Protein AF-A0A8X6IT53-F1 (afdb_monomer_lite)

pLDDT: mean 72.41, std 16.87, range [35.28, 95.38]

Radius of gyration: 28.72 Å; chains: 1; bounding box: 43×69×65 Å

Organism: Trichonephila clavata (NCBI:txid2740835)

Sequence (193 aa):
MPILLNNDFKKVLERKFDILEAICIIQKAWSEVTQRQLISAWRKLCPSFVQGDRGDQGDTSIYEIMDEILTTARDLELEVNEDDTEDLIMGHEDELTTEELQEILNEEHQETQRNVSPSELEEDERGPMPTSVIKNLLKKWEDVRAIVLEWHPNQADVSGVGDLYNDNAINYFRKVMKRREKQSTLDMFFNAT

Secondary structure (DSSP, 8-state):
------HHHHHHHTS---HHHHHHHHHHHHHT--HHHHHHHHHHH-HHHH-SS-SS-TT--HHHHHHHHHHHHHHTT----HHHHHHHHHTT-S---HHHHHHHHHHHHHHHHHSS-GGG----SS-SPPHHHHHHHHHHHHHHHHHHHHH-S-HHHHHHHHHHHIIIIIHHHHHHHHHHHHHHHHHHHHT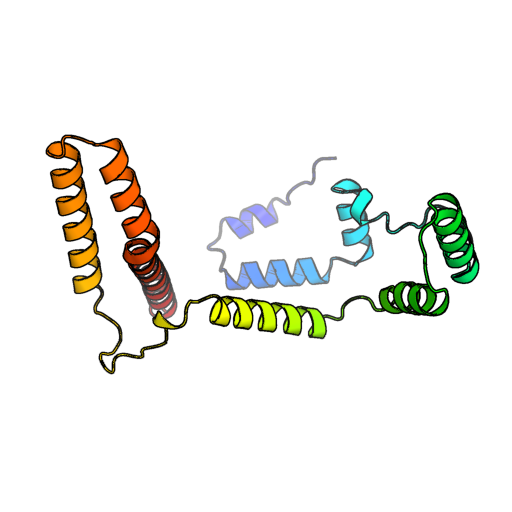T-

Foldseek 3Di:
DDDPPDVVVVVQVVPPNPVVNVVVVVVVVVVVDDPVNVLVVCCVVPVVVNPPPPPDDPCCDPVNVLVVVVVVCVVVVHDDDSVVSSCVSVVPPDDQDPVNVVVVVVVVVVVVVVVPPPVVPPPPVPPDDDPVVLVVVLVVLVVVLVVCCVPPPDNPVSVVVSVVCCVPPNVVSVVVNVVVVVVVVVVCVVVVD

Structure (mmCIF, N/CA/C/O backbone):
data_AF-A0A8X6IT53-F1
#
_entry.id   AF-A0A8X6IT53-F1
#
loop_
_atom_site.group_PDB
_atom_site.id
_atom_site.type_symbol
_atom_site.label_atom_id
_atom_site.label_alt_id
_atom_site.label_comp_id
_atom_site.label_asym_id
_atom_site.label_entity_id
_atom_site.label_seq_id
_atom_site.pdbx_PDB_ins_code
_atom_site.Cartn_x
_atom_site.Cartn_y
_atom_site.Cartn_z
_atom_site.occupancy
_atom_site.B_iso_or_equiv
_atom_site.auth_seq_id
_atom_site.auth_comp_id
_atom_site.auth_asym_id
_atom_site.auth_atom_id
_atom_site.pdbx_PDB_model_num
ATOM 1 N N . MET A 1 1 ? 7.977 26.127 29.009 1.00 35.28 1 MET A N 1
ATOM 2 C CA . MET A 1 1 ? 7.146 25.691 30.152 1.00 35.28 1 MET A CA 1
ATOM 3 C C . MET A 1 1 ? 6.832 24.216 29.971 1.00 35.28 1 MET A C 1
ATOM 5 O O . MET A 1 1 ? 6.337 23.883 28.900 1.00 35.28 1 MET A O 1
ATOM 9 N N . PRO A 1 2 ? 7.159 23.335 30.930 1.00 39.66 2 PRO A N 1
ATOM 10 C CA . PRO A 1 2 ? 6.811 21.927 30.827 1.00 39.66 2 PRO A CA 1
ATOM 11 C C . PRO A 1 2 ? 5.304 21.780 31.037 1.00 39.66 2 PRO A C 1
ATOM 13 O O . PRO A 1 2 ? 4.765 22.269 32.029 1.00 39.66 2 PRO A O 1
ATOM 16 N N . ILE A 1 3 ? 4.633 21.131 30.088 1.00 48.97 3 ILE A N 1
ATOM 17 C CA . ILE A 1 3 ? 3.251 20.685 30.247 1.00 48.97 3 ILE A CA 1
ATOM 18 C C . ILE A 1 3 ? 3.295 19.649 31.367 1.00 48.97 3 ILE A C 1
ATOM 20 O O . ILE A 1 3 ? 3.827 18.553 31.186 1.00 48.97 3 ILE A O 1
ATOM 24 N N . LEU A 1 4 ? 2.818 20.032 32.550 1.00 44.66 4 LEU A N 1
ATOM 25 C CA . LEU A 1 4 ? 2.575 19.098 33.636 1.00 44.66 4 LEU A CA 1
ATOM 26 C C . LEU A 1 4 ? 1.485 18.147 33.145 1.00 44.66 4 LEU A C 1
ATOM 28 O O . LEU A 1 4 ? 0.299 18.453 33.239 1.00 44.66 4 LEU A O 1
ATOM 32 N N . LEU A 1 5 ? 1.900 17.017 32.569 1.00 48.91 5 LEU A N 1
ATOM 33 C CA . LEU A 1 5 ? 1.045 15.853 32.403 1.00 48.91 5 LEU A CA 1
ATOM 34 C C . LEU A 1 5 ? 0.478 15.553 33.786 1.00 48.91 5 LEU A C 1
ATOM 36 O O . LEU A 1 5 ? 1.195 15.144 34.700 1.00 48.91 5 LEU A O 1
ATOM 40 N N . ASN A 1 6 ? -0.795 15.904 33.937 1.00 53.41 6 ASN A N 1
ATOM 41 C CA . ASN A 1 6 ? -1.508 15.866 35.192 1.00 53.41 6 ASN A CA 1
ATOM 42 C C . ASN A 1 6 ? -1.390 14.444 35.760 1.00 53.41 6 ASN A C 1
ATOM 44 O O . ASN A 1 6 ? -1.640 13.471 35.047 1.00 53.41 6 ASN A O 1
ATOM 48 N N . ASN A 1 7 ? -0.974 14.309 37.022 1.00 54.25 7 ASN A N 1
ATOM 49 C CA . ASN A 1 7 ? -0.788 13.003 37.670 1.00 54.25 7 ASN A CA 1
ATOM 50 C C . ASN A 1 7 ? -2.070 12.153 37.636 1.00 54.25 7 ASN A C 1
ATOM 52 O O . ASN A 1 7 ? -2.000 10.929 37.727 1.00 54.25 7 ASN A O 1
ATOM 56 N N . ASP A 1 8 ? -3.222 12.795 37.450 1.00 57.84 8 ASP A N 1
ATOM 57 C CA . ASP A 1 8 ? -4.497 12.138 37.202 1.00 57.84 8 ASP A CA 1
ATOM 58 C C . ASP A 1 8 ? -4.510 11.383 35.865 1.00 57.84 8 ASP A C 1
ATOM 60 O O . ASP A 1 8 ? -4.871 10.215 35.851 1.00 57.84 8 ASP A O 1
ATOM 64 N N . PHE A 1 9 ? -4.003 11.956 34.768 1.00 56.50 9 PHE A N 1
ATOM 65 C CA . PHE A 1 9 ? -3.940 11.278 33.462 1.00 56.50 9 PHE A CA 1
ATOM 66 C C . PHE A 1 9 ? -3.106 9.994 33.512 1.00 56.50 9 PHE A C 1
ATOM 68 O O . PHE A 1 9 ? -3.499 8.967 32.962 1.00 56.50 9 PHE A O 1
ATOM 75 N N . LYS A 1 10 ? -1.976 10.029 34.229 1.00 57.47 10 LYS A N 1
ATOM 76 C CA . LYS A 1 10 ? -1.119 8.852 34.421 1.00 57.47 10 LYS A CA 1
ATOM 77 C C . LYS A 1 10 ? -1.821 7.765 35.243 1.00 57.47 10 LYS A C 1
ATOM 79 O O . LYS A 1 10 ? -1.757 6.595 34.885 1.00 57.47 10 LYS A O 1
ATOM 84 N N . LYS A 1 11 ? -2.538 8.153 36.302 1.00 56.41 11 LYS A N 1
ATOM 85 C CA . LYS A 1 11 ? -3.321 7.226 37.136 1.00 56.41 11 LYS A CA 1
ATOM 86 C C . LYS A 1 11 ? -4.502 6.606 36.395 1.00 56.41 11 LYS A C 1
ATOM 88 O O . LYS A 1 11 ? -4.866 5.473 36.703 1.00 56.41 11 LYS A O 1
ATOM 93 N N . VAL A 1 12 ? -5.108 7.330 35.452 1.00 54.69 12 VAL A N 1
ATOM 94 C CA . VAL A 1 12 ? -6.180 6.779 34.615 1.00 54.69 12 VAL A CA 1
ATOM 95 C C . VAL A 1 12 ? -5.596 5.786 33.599 1.00 54.69 12 VAL A C 1
ATOM 97 O O . VAL A 1 12 ? -6.147 4.702 33.454 1.00 54.69 12 VAL A O 1
ATOM 100 N N . LEU A 1 13 ? -4.430 6.063 33.000 1.00 53.66 13 LEU A N 1
ATOM 101 C CA . LEU A 1 13 ? -3.753 5.125 32.088 1.00 53.66 13 LEU A CA 1
ATOM 102 C C . LEU A 1 13 ? -3.315 3.813 32.779 1.00 53.66 13 LEU A C 1
ATOM 104 O O . LEU A 1 13 ? -3.292 2.754 32.157 1.00 53.66 13 LEU A O 1
ATOM 108 N N . GLU A 1 14 ? -2.992 3.864 34.076 1.00 52.91 14 GLU A N 1
ATOM 109 C CA . GLU A 1 14 ? -2.587 2.697 34.880 1.00 52.91 14 GLU A CA 1
ATOM 110 C C . GLU A 1 14 ? -3.761 1.776 35.289 1.00 52.91 14 GLU A C 1
ATOM 112 O O . GLU A 1 14 ? -3.535 0.661 35.768 1.00 52.91 14 GLU A O 1
ATOM 117 N N . ARG A 1 15 ? -5.022 2.184 35.083 1.00 53.78 15 ARG A N 1
ATOM 118 C CA . ARG A 1 15 ? -6.211 1.350 35.331 1.00 53.78 15 ARG A CA 1
ATOM 119 C C . ARG A 1 15 ? -6.791 0.900 34.001 1.00 53.78 15 ARG A C 1
ATOM 121 O O . ARG A 1 15 ? -7.328 1.746 33.310 1.00 53.78 15 ARG A O 1
ATOM 128 N N . LYS A 1 16 ? -6.689 -0.406 33.684 1.00 60.81 16 LYS A N 1
ATOM 129 C CA . LYS A 1 16 ? -7.284 -1.115 32.520 1.00 60.81 16 LYS A CA 1
ATOM 130 C C . LYS A 1 16 ? -8.141 -0.203 31.635 1.00 60.81 16 LYS A C 1
ATOM 132 O O . LYS A 1 16 ? -9.360 -0.164 31.770 1.00 60.81 16 LYS A O 1
ATOM 137 N N . PHE A 1 17 ? -7.454 0.578 30.812 1.00 57.00 17 PHE A N 1
ATOM 138 C CA . PHE A 1 17 ? -8.059 1.658 30.060 1.00 57.00 17 PHE A CA 1
ATOM 139 C C . PHE A 1 17 ? -8.775 1.011 28.879 1.00 57.00 17 PHE A C 1
ATOM 141 O O . PHE A 1 17 ? -8.128 0.422 28.012 1.00 57.00 17 PHE A O 1
ATOM 148 N N . ASP A 1 18 ? -10.105 1.010 28.923 1.00 77.25 18 ASP A N 1
ATOM 149 C CA . ASP A 1 18 ? -10.926 0.498 27.832 1.00 77.25 18 ASP A CA 1
ATOM 150 C C . ASP A 1 18 ? -10.625 1.326 26.575 1.00 77.25 18 ASP A C 1
ATOM 152 O O . ASP A 1 18 ? -10.557 2.555 26.629 1.00 77.25 18 ASP A O 1
ATOM 156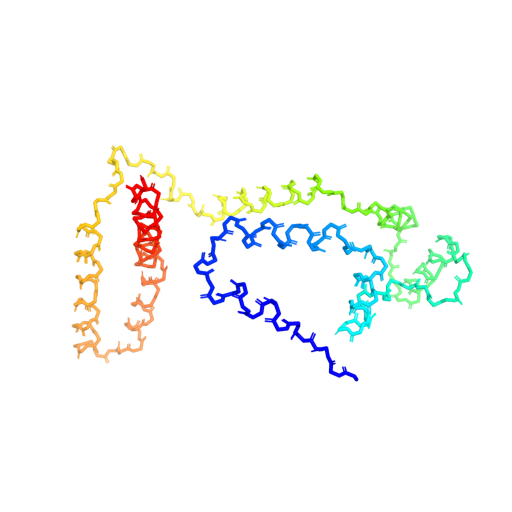 N N . ILE A 1 19 ? -10.407 0.659 25.442 1.00 78.38 19 ILE A N 1
ATOM 157 C CA . ILE A 1 19 ? -10.157 1.324 24.159 1.00 78.38 19 ILE A CA 1
ATOM 158 C C . ILE A 1 19 ? -11.349 2.224 23.804 1.00 78.38 19 ILE A C 1
ATOM 160 O O . ILE A 1 19 ? -11.148 3.296 23.235 1.00 78.38 19 ILE A O 1
ATOM 164 N N . LEU A 1 20 ? -12.571 1.853 24.202 1.00 72.56 20 LEU A N 1
ATOM 165 C CA . LEU A 1 20 ? -13.751 2.703 24.042 1.00 72.56 20 LEU A CA 1
ATOM 166 C C . LEU A 1 20 ? -13.646 3.991 24.863 1.00 72.56 20 LEU A C 1
ATOM 168 O O . LEU A 1 20 ? -13.937 5.072 24.350 1.00 72.56 20 LEU A O 1
ATOM 172 N N . GLU A 1 21 ? -13.156 3.899 26.098 1.00 76.19 21 GLU A N 1
ATOM 173 C CA . GLU A 1 21 ? -12.924 5.064 26.955 1.00 76.19 21 GLU A CA 1
ATOM 174 C C . GLU A 1 21 ? -11.815 5.952 26.370 1.00 76.19 21 GLU A C 1
ATOM 176 O O . GLU A 1 21 ? -11.939 7.176 26.333 1.00 76.19 21 GLU A O 1
ATOM 181 N N . ALA A 1 22 ? -10.764 5.341 25.814 1.00 80.94 22 ALA A N 1
ATOM 182 C CA . ALA A 1 22 ? -9.692 6.048 25.122 1.00 80.94 22 ALA A CA 1
ATOM 183 C C . ALA A 1 22 ? -10.202 6.844 23.921 1.00 80.94 22 ALA A C 1
ATOM 185 O O . ALA A 1 22 ? -9.890 8.027 23.779 1.00 80.94 22 ALA A O 1
ATOM 186 N N . ILE A 1 23 ? -11.005 6.201 23.074 1.00 80.81 23 ILE A N 1
ATOM 187 C CA . ILE A 1 23 ? -11.595 6.820 21.890 1.00 80.81 23 ILE A CA 1
ATOM 188 C C . ILE A 1 23 ? -12.533 7.952 22.310 1.00 80.81 23 ILE A C 1
ATOM 190 O O . ILE A 1 23 ? -12.442 9.045 21.755 1.00 80.81 23 ILE A O 1
ATOM 194 N N . CYS A 1 24 ? -13.364 7.745 23.333 1.00 78.81 24 CYS A N 1
ATOM 195 C CA . CYS A 1 24 ? -14.266 8.776 23.842 1.00 78.81 24 CYS A CA 1
ATOM 196 C C . CYS A 1 24 ? -13.500 9.990 24.394 1.00 78.81 24 CYS A C 1
ATOM 198 O O . CYS A 1 24 ? -13.883 11.134 24.145 1.00 78.81 24 CYS A O 1
ATOM 200 N N . ILE A 1 25 ? -12.390 9.766 25.102 1.00 83.50 25 ILE A N 1
ATOM 201 C CA . ILE A 1 25 ? -11.530 10.840 25.616 1.00 83.50 25 ILE A CA 1
ATOM 202 C C . ILE A 1 25 ? -10.854 11.596 24.471 1.00 83.50 25 ILE A C 1
ATOM 204 O O . ILE A 1 25 ? -10.819 12.824 24.506 1.00 83.50 25 ILE A O 1
ATOM 208 N N . ILE A 1 26 ? -10.359 10.897 23.446 1.00 85.50 26 ILE A N 1
ATOM 209 C CA . ILE A 1 26 ? -9.765 11.530 22.261 1.00 85.50 26 ILE A CA 1
ATOM 210 C C . ILE A 1 26 ? -10.815 12.349 21.516 1.00 85.50 26 ILE A C 1
ATOM 212 O O . ILE A 1 26 ? -10.557 13.500 21.188 1.00 85.50 26 ILE A O 1
ATOM 216 N N . GLN A 1 27 ? -12.008 11.800 21.294 1.00 79.75 27 GLN A N 1
ATOM 217 C CA . GLN A 1 27 ? -13.087 12.492 20.595 1.00 79.75 27 GLN A CA 1
ATOM 218 C C . GLN A 1 27 ? -13.547 13.734 21.362 1.00 79.75 27 GLN A C 1
ATOM 220 O O . GLN A 1 27 ? -13.738 14.795 20.768 1.00 79.75 27 GLN A O 1
ATOM 225 N N . LYS A 1 28 ? -13.652 13.638 22.690 1.00 83.06 28 LYS A N 1
ATOM 226 C CA . LYS A 1 28 ? -13.971 14.779 23.549 1.00 83.06 28 LYS A CA 1
ATOM 227 C C . LYS A 1 28 ? -12.867 15.835 23.518 1.00 83.06 28 LYS A C 1
ATOM 229 O O . LYS A 1 28 ? -13.161 17.002 23.285 1.00 83.06 28 LYS A O 1
ATOM 234 N N . ALA A 1 29 ? -11.607 15.431 23.662 1.00 82.50 29 ALA A N 1
ATOM 235 C CA . ALA A 1 29 ? -10.472 16.343 23.558 1.00 82.50 29 ALA A CA 1
ATOM 236 C C . ALA A 1 29 ? -10.405 17.013 22.177 1.00 82.50 29 ALA A C 1
ATOM 238 O O . ALA A 1 29 ? -10.132 18.204 22.093 1.00 82.50 29 ALA A O 1
ATOM 239 N N . TRP A 1 30 ? -10.711 16.280 21.104 1.00 84.06 30 TRP A N 1
ATOM 240 C CA . TRP A 1 30 ? -10.748 16.806 19.741 1.00 84.06 30 TRP A CA 1
ATOM 241 C C . TRP A 1 30 ? -11.886 17.806 19.535 1.00 84.06 30 TRP A C 1
ATOM 243 O O . TRP A 1 30 ? -11.683 18.832 18.897 1.00 84.06 30 TRP A O 1
ATOM 253 N N . SER A 1 31 ? -13.054 17.569 20.141 1.00 80.12 31 SER A N 1
ATOM 254 C CA . SER A 1 31 ? -14.178 18.518 20.103 1.00 80.12 31 SER A CA 1
ATOM 255 C C . SER A 1 31 ? -13.878 19.851 20.801 1.00 80.12 31 SER A C 1
ATOM 257 O O . SER A 1 31 ? -14.485 20.870 20.483 1.00 80.12 31 SER A O 1
ATOM 259 N N . GLU A 1 32 ? -12.917 19.858 21.730 1.00 81.31 32 GLU A N 1
ATOM 260 C CA . GLU A 1 32 ? -12.444 21.058 22.428 1.00 81.31 32 GLU A CA 1
ATOM 261 C C . GLU A 1 32 ? -11.337 21.800 21.650 1.00 81.31 32 GLU A C 1
ATOM 263 O O . GLU A 1 32 ? -10.992 22.935 21.994 1.00 81.31 32 GLU A O 1
ATOM 268 N N . VAL A 1 33 ? -10.788 21.197 20.585 1.00 85.38 33 VAL A N 1
ATOM 269 C CA . VAL A 1 33 ? -9.808 21.840 19.701 1.00 85.38 33 VAL A CA 1
ATOM 270 C C . VAL A 1 33 ? -10.535 22.690 18.665 1.00 85.38 33 VAL A C 1
ATOM 272 O O . VAL A 1 33 ? -11.190 22.210 17.748 1.00 85.38 33 VAL A O 1
ATOM 275 N N . THR A 1 34 ? -10.355 23.997 18.776 1.00 79.75 34 THR A N 1
ATOM 276 C CA . THR A 1 34 ? -10.818 24.963 17.782 1.00 79.75 34 THR A CA 1
ATOM 277 C C . THR A 1 34 ? -9.905 24.981 16.558 1.00 79.75 34 THR A C 1
ATOM 279 O O . THR A 1 34 ? -8.687 24.800 16.653 1.00 79.75 34 THR A O 1
ATOM 282 N N . GLN A 1 35 ? -10.471 25.336 15.404 1.00 72.31 35 GLN A N 1
ATOM 283 C CA . GLN A 1 35 ? -9.723 25.543 14.159 1.00 72.31 35 GLN A CA 1
ATOM 284 C C . GLN A 1 35 ? -8.540 26.511 14.344 1.00 72.31 35 GLN A C 1
ATOM 286 O O . GLN A 1 35 ? -7.458 26.287 13.813 1.00 72.31 35 GLN A O 1
ATOM 291 N N . ARG A 1 36 ? -8.690 27.547 15.182 1.00 71.25 36 ARG A N 1
ATOM 292 C CA . ARG A 1 36 ? -7.604 28.491 15.508 1.00 71.25 36 ARG A CA 1
ATOM 293 C C . ARG A 1 36 ? -6.419 27.818 16.203 1.00 71.25 36 ARG A C 1
ATOM 295 O O . ARG A 1 36 ? -5.271 28.170 15.930 1.00 71.25 36 ARG A O 1
ATOM 302 N N . GLN A 1 37 ? -6.674 26.873 17.107 1.00 79.00 37 GLN A N 1
ATOM 303 C CA . GLN A 1 37 ? -5.618 26.110 17.779 1.00 79.00 37 GLN A CA 1
ATOM 304 C C . GLN A 1 37 ? -4.917 25.170 16.799 1.00 79.00 37 GLN A C 1
ATOM 306 O O . GLN A 1 37 ? -3.688 25.097 16.819 1.00 79.00 37 GLN A O 1
ATOM 311 N N . LEU A 1 38 ? -5.681 24.530 15.909 1.00 75.06 38 LEU A N 1
ATOM 312 C CA . LEU A 1 38 ? -5.155 23.662 14.860 1.00 75.06 38 LEU A CA 1
ATOM 313 C C . LEU A 1 38 ? -4.253 24.452 13.898 1.00 75.06 38 LEU A C 1
ATOM 315 O O . LEU A 1 38 ? -3.080 24.120 13.758 1.00 75.06 38 LEU A O 1
ATOM 319 N N . ILE A 1 39 ? -4.741 25.568 13.347 1.00 71.69 39 ILE A N 1
ATOM 320 C CA . ILE A 1 39 ? -3.972 26.477 12.477 1.00 71.69 39 ILE A CA 1
ATOM 321 C C . ILE A 1 39 ? -2.698 26.964 13.180 1.00 71.69 39 ILE A C 1
ATOM 323 O O . ILE A 1 39 ? -1.617 26.962 12.600 1.00 71.69 39 ILE A O 1
ATOM 327 N N . SER A 1 40 ? -2.781 27.349 14.454 1.00 72.88 40 SER A N 1
ATOM 328 C CA . SER A 1 40 ? -1.614 27.807 15.221 1.00 72.88 40 SER A CA 1
ATOM 329 C C . SER A 1 40 ? -0.571 26.703 15.443 1.00 72.88 40 SER A C 1
ATOM 331 O O . SER A 1 40 ? 0.632 26.977 15.423 1.00 72.88 40 SER A O 1
ATOM 333 N N . ALA A 1 41 ? -1.011 25.458 15.645 1.00 78.19 41 ALA A N 1
ATOM 334 C CA . ALA A 1 41 ? -0.130 24.301 15.775 1.00 78.19 41 ALA A CA 1
ATOM 335 C C . ALA A 1 41 ? 0.536 23.952 14.437 1.00 78.19 41 ALA A C 1
ATOM 337 O O . ALA A 1 41 ? 1.761 23.827 14.383 1.00 78.19 41 ALA A O 1
ATOM 338 N N . TRP A 1 42 ? -0.243 23.897 13.354 1.00 77.06 42 TRP A N 1
ATOM 339 C CA . TRP A 1 42 ? 0.270 23.666 12.004 1.00 77.06 42 TRP A CA 1
ATOM 340 C C . TRP A 1 42 ? 1.249 24.749 11.572 1.00 77.06 42 TRP A C 1
ATOM 342 O O . TRP A 1 42 ? 2.324 24.415 11.096 1.00 77.06 42 TRP A O 1
ATOM 352 N N . ARG A 1 43 ? 0.989 26.026 11.876 1.00 76.19 43 ARG A N 1
ATOM 353 C CA . ARG A 1 43 ? 1.908 27.134 11.560 1.00 76.19 43 ARG A CA 1
ATOM 354 C C . ARG A 1 43 ? 3.285 26.976 12.207 1.00 76.19 43 ARG A C 1
ATOM 356 O O . ARG A 1 43 ? 4.267 27.493 11.690 1.00 76.19 43 ARG A O 1
ATOM 363 N N . LYS A 1 44 ? 3.366 26.303 13.359 1.00 78.06 44 LYS A N 1
ATOM 364 C CA . LYS A 1 44 ? 4.637 26.040 14.054 1.00 78.06 44 LYS A CA 1
ATOM 365 C C . LYS A 1 44 ? 5.376 24.824 13.502 1.00 78.06 44 LYS A C 1
ATOM 367 O O . LYS A 1 44 ? 6.599 24.807 13.555 1.00 78.06 44 LYS A O 1
ATOM 372 N N . LEU A 1 45 ? 4.644 23.813 13.039 1.00 75.12 45 LEU A N 1
ATOM 373 C CA . LEU A 1 45 ? 5.207 22.562 12.520 1.00 75.12 45 LEU A CA 1
ATOM 374 C C . LEU A 1 45 ? 5.567 22.662 11.034 1.00 75.12 45 LEU A C 1
ATOM 376 O O . LEU A 1 45 ? 6.570 22.108 10.600 1.00 75.12 45 LEU A O 1
ATOM 380 N N . CYS A 1 46 ? 4.755 23.387 10.275 1.00 62.97 46 CYS A N 1
ATOM 381 C CA . CYS A 1 46 ? 4.900 23.642 8.852 1.00 62.97 46 CYS A CA 1
ATOM 382 C C . CYS A 1 46 ? 4.318 25.028 8.528 1.00 62.97 46 CYS A C 1
ATOM 384 O O . CYS A 1 46 ? 3.130 25.149 8.221 1.00 62.97 46 CYS A O 1
ATOM 386 N N . PRO A 1 47 ? 5.141 26.089 8.597 1.00 64.50 47 PRO A N 1
ATOM 387 C CA . PRO A 1 47 ? 4.708 27.452 8.295 1.00 64.50 47 PRO A CA 1
ATOM 388 C C . PRO A 1 47 ? 4.111 27.599 6.889 1.00 64.50 47 PRO A C 1
ATOM 390 O O . PRO A 1 47 ? 3.142 28.336 6.729 1.00 64.50 47 PRO A O 1
ATOM 393 N N . SER A 1 48 ? 4.626 26.841 5.914 1.00 62.97 48 SER A N 1
ATOM 394 C CA . SER A 1 48 ? 4.185 26.847 4.513 1.00 62.97 48 SER A CA 1
ATOM 395 C C . SER A 1 48 ? 2.735 26.398 4.314 1.00 62.97 48 SER A C 1
ATOM 397 O O . SER A 1 48 ? 2.064 26.909 3.433 1.00 62.97 48 SER A O 1
ATOM 399 N N . PHE A 1 49 ? 2.219 25.494 5.154 1.00 55.22 49 PHE A N 1
ATOM 400 C CA . PHE A 1 49 ? 0.835 25.002 5.060 1.00 55.22 49 PHE A CA 1
ATOM 401 C C . PHE A 1 49 ? -0.206 26.003 5.578 1.00 55.22 49 PHE A C 1
ATOM 403 O O . PHE A 1 49 ? -1.386 25.887 5.273 1.00 55.22 49 PHE A O 1
ATOM 410 N N . VAL A 1 50 ? 0.214 26.963 6.406 1.00 54.28 50 VAL A N 1
ATOM 411 C CA . VAL A 1 50 ? -0.661 28.026 6.936 1.00 54.28 50 VAL A CA 1
ATOM 412 C C . VAL A 1 50 ? -0.448 29.344 6.195 1.00 54.28 50 VAL A C 1
ATOM 414 O O . VAL A 1 50 ? -1.295 30.233 6.251 1.00 54.28 50 VAL A O 1
ATOM 417 N N . GLN A 1 51 ? 0.658 29.452 5.464 1.00 52.56 51 GLN A N 1
ATOM 418 C CA . GLN A 1 51 ? 0.870 30.446 4.425 1.00 52.56 51 GLN A CA 1
ATOM 419 C C . GLN A 1 51 ? 0.162 30.000 3.138 1.00 52.56 51 GLN A C 1
ATOM 421 O O . GLN A 1 51 ? 0.782 29.866 2.093 1.00 52.56 51 GLN A O 1
ATOM 426 N N . GLY A 1 52 ? -1.160 29.817 3.203 1.00 47.88 52 GLY A N 1
ATOM 427 C CA . GLY A 1 52 ? -1.944 30.309 2.076 1.00 47.88 52 GLY A CA 1
ATOM 428 C C . GLY A 1 52 ? -1.649 31.800 2.030 1.00 47.88 52 GLY A C 1
ATOM 429 O O . GLY A 1 52 ? -1.740 32.443 3.080 1.00 47.88 52 GLY A O 1
ATOM 430 N N . ASP A 1 53 ? -1.156 32.278 0.896 1.00 44.94 53 ASP A N 1
ATOM 431 C CA . ASP A 1 53 ? -0.655 33.627 0.672 1.00 44.94 53 ASP A CA 1
ATOM 432 C C . ASP A 1 53 ? -1.620 34.702 1.202 1.00 44.94 53 ASP A C 1
ATOM 434 O O . ASP A 1 53 ? -2.526 35.193 0.546 1.00 44.94 53 ASP A O 1
ATOM 438 N N . ARG A 1 54 ? -1.478 35.005 2.487 1.00 44.25 54 ARG A N 1
ATOM 439 C CA . ARG A 1 54 ? -2.016 36.184 3.154 1.00 44.25 54 ARG A CA 1
ATOM 440 C C . ARG A 1 54 ? -0.829 36.989 3.648 1.00 44.25 54 ARG A C 1
ATOM 442 O O . ARG A 1 54 ? -0.782 37.426 4.799 1.00 44.25 54 ARG A O 1
ATOM 449 N N . GLY A 1 55 ? 0.180 37.115 2.793 1.00 39.38 55 GLY A N 1
ATOM 450 C CA . GLY A 1 55 ? 1.121 38.207 2.879 1.00 39.38 55 GLY A CA 1
ATOM 451 C C . GLY A 1 55 ? 0.481 39.415 2.222 1.00 39.38 55 GLY A C 1
ATOM 452 O O . GLY A 1 55 ? 0.652 39.588 1.034 1.00 39.38 55 GLY A O 1
ATOM 453 N N . ASP A 1 56 ? -0.255 40.217 2.992 1.00 49.00 56 ASP A N 1
ATOM 454 C CA . ASP A 1 56 ? -0.287 41.681 2.829 1.00 49.00 56 ASP A CA 1
ATOM 455 C C . ASP A 1 56 ? -0.220 42.228 1.378 1.00 49.00 56 ASP A C 1
ATOM 457 O O . ASP A 1 56 ? 0.578 43.110 1.070 1.00 49.00 56 ASP A O 1
ATOM 461 N N . GLN A 1 57 ? -1.051 41.706 0.477 1.00 44.34 57 GLN A N 1
ATOM 462 C CA . GLN A 1 57 ? -1.381 42.321 -0.803 1.00 44.34 57 GLN A CA 1
ATOM 463 C C . GLN A 1 57 ? -2.895 42.429 -0.820 1.00 44.34 57 GLN A C 1
ATOM 465 O O . GLN A 1 57 ? -3.618 41.435 -0.809 1.00 44.34 57 GLN A O 1
ATOM 470 N N . GLY A 1 58 ? -3.371 43.661 -0.663 1.00 43.38 58 GLY A N 1
ATOM 471 C CA . GLY A 1 58 ? -4.792 43.946 -0.718 1.00 43.38 58 GLY A CA 1
ATOM 472 C C . GLY A 1 58 ? -5.330 43.531 -2.073 1.00 43.38 58 GLY A C 1
ATOM 473 O O . GLY A 1 58 ? -4.772 43.976 -3.062 1.00 43.38 58 GLY A O 1
ATOM 474 N N . ASP A 1 59 ? -6.386 42.714 -2.076 1.00 49.72 59 ASP A N 1
ATOM 475 C CA . ASP A 1 59 ? -7.300 42.521 -3.208 1.00 49.72 59 ASP A CA 1
ATOM 476 C C . ASP A 1 59 ? -6.596 42.577 -4.578 1.00 49.72 59 ASP A C 1
ATOM 478 O O . ASP A 1 59 ? -6.953 43.383 -5.437 1.00 49.72 59 ASP A O 1
ATOM 482 N N . THR A 1 60 ? -5.556 41.756 -4.776 1.00 57.12 60 THR A N 1
ATOM 483 C CA . THR A 1 60 ? -4.985 41.576 -6.113 1.00 57.12 60 THR A CA 1
ATOM 484 C C . THR A 1 60 ? -6.076 40.926 -6.949 1.00 57.12 60 THR A C 1
ATOM 486 O O . THR A 1 60 ? -6.463 39.778 -6.725 1.00 57.12 60 THR A O 1
ATOM 489 N N . SER A 1 61 ? -6.647 41.719 -7.845 1.00 68.19 61 SER A N 1
ATOM 490 C CA . SER A 1 61 ? -7.789 41.329 -8.659 1.00 68.19 61 SER A CA 1
ATOM 491 C C . SER A 1 61 ? -7.391 40.171 -9.574 1.00 68.19 61 SER A C 1
ATOM 493 O O . SER A 1 61 ? -6.278 40.160 -10.094 1.00 68.19 61 SER A O 1
ATOM 495 N N . ILE A 1 62 ? -8.300 39.226 -9.834 1.00 66.06 62 ILE A N 1
ATOM 496 C CA . ILE A 1 62 ? -8.093 38.113 -10.788 1.00 66.06 62 ILE A CA 1
ATOM 497 C C . ILE A 1 62 ? -7.539 38.630 -12.130 1.00 66.06 62 ILE A C 1
ATOM 499 O O . ILE A 1 62 ? -6.661 38.017 -12.733 1.00 66.06 62 ILE A O 1
ATOM 503 N N . TYR A 1 63 ? -7.976 39.824 -12.534 1.00 71.44 63 TYR A N 1
ATOM 504 C CA . TYR A 1 63 ? -7.519 40.511 -13.739 1.00 71.44 63 TYR A CA 1
ATOM 505 C C . TYR A 1 63 ? -6.038 40.928 -13.713 1.00 71.44 63 TYR A C 1
ATOM 507 O O . TYR A 1 63 ? -5.404 40.958 -14.762 1.00 71.44 63 TYR A O 1
ATOM 515 N N . GLU A 1 64 ? -5.466 41.236 -12.546 1.00 76.00 64 GLU A N 1
ATOM 516 C CA . GLU A 1 64 ? -4.041 41.580 -12.411 1.00 76.00 64 GLU A CA 1
ATOM 517 C C . GLU A 1 64 ? -3.157 40.331 -12.534 1.00 76.00 64 GLU A C 1
ATOM 519 O O . GLU A 1 64 ? -2.128 40.369 -13.205 1.00 76.00 64 GLU A O 1
ATOM 524 N N . ILE A 1 65 ? -3.601 39.203 -11.966 1.00 77.69 65 ILE A N 1
ATOM 525 C CA . ILE A 1 65 ? -2.926 37.902 -12.098 1.00 77.69 65 ILE A CA 1
ATOM 526 C C . ILE A 1 65 ? -2.958 37.434 -13.559 1.00 77.69 65 ILE A C 1
ATOM 528 O O . ILE A 1 65 ? -1.955 36.957 -14.090 1.00 77.69 65 ILE A O 1
ATOM 532 N N . MET A 1 66 ? -4.100 37.602 -14.229 1.00 77.44 66 MET A N 1
ATOM 533 C CA . MET A 1 66 ? -4.261 37.249 -15.637 1.00 77.44 66 MET A CA 1
ATOM 534 C C . MET A 1 66 ? -3.344 38.084 -16.542 1.00 77.44 66 MET A C 1
ATOM 536 O O . MET A 1 66 ? -2.656 37.522 -17.394 1.00 77.44 66 MET A O 1
ATOM 540 N N . ASP A 1 67 ? -3.260 39.402 -16.326 1.00 80.88 67 ASP A N 1
ATOM 541 C CA . ASP A 1 67 ? -2.374 40.278 -17.106 1.00 80.88 67 ASP A CA 1
ATOM 542 C C . ASP A 1 67 ? -0.890 39.920 -16.905 1.00 80.88 67 ASP A C 1
ATOM 544 O O . ASP A 1 67 ? -0.126 39.851 -17.870 1.00 80.88 67 ASP A O 1
ATOM 548 N N . GLU A 1 68 ? -0.471 39.588 -15.680 1.00 84.94 68 GLU A N 1
ATOM 549 C CA . GLU A 1 68 ? 0.899 39.134 -15.402 1.00 84.94 68 GLU A CA 1
ATOM 550 C C . GLU A 1 68 ? 1.229 37.800 -16.103 1.00 84.94 68 GLU A C 1
ATOM 552 O O . GLU A 1 68 ? 2.312 37.630 -16.676 1.00 84.94 68 GLU A O 1
ATOM 557 N N . ILE A 1 69 ? 0.284 36.857 -16.130 1.00 83.38 69 ILE A N 1
ATOM 558 C CA . ILE A 1 69 ? 0.451 35.570 -16.819 1.00 83.38 69 ILE A CA 1
ATOM 559 C C . ILE A 1 69 ? 0.525 35.769 -18.336 1.00 83.38 69 ILE A C 1
ATOM 561 O O . ILE A 1 69 ? 1.423 35.222 -18.979 1.00 83.38 69 ILE A O 1
ATOM 565 N N . LEU A 1 70 ? -0.370 36.573 -18.917 1.00 84.19 70 LEU A N 1
ATOM 566 C CA . LEU A 1 70 ? -0.406 36.824 -20.361 1.00 84.19 70 LEU A CA 1
ATOM 567 C C . LEU A 1 70 ? 0.819 37.607 -20.841 1.00 84.19 70 LEU A C 1
ATOM 569 O O . LEU A 1 70 ? 1.344 37.342 -21.926 1.00 84.19 70 LEU A O 1
ATOM 573 N N . THR A 1 71 ? 1.309 38.552 -20.040 1.00 85.81 71 THR A N 1
ATOM 574 C CA . THR A 1 71 ? 2.548 39.281 -20.340 1.00 85.81 71 THR A CA 1
ATOM 575 C C . THR A 1 71 ? 3.767 38.366 -20.264 1.00 85.81 71 THR A C 1
ATOM 577 O O . THR A 1 71 ? 4.561 38.343 -21.204 1.00 85.81 71 THR A O 1
ATOM 580 N N . THR A 1 72 ? 3.864 37.525 -19.234 1.00 86.94 72 THR A N 1
ATOM 581 C CA . THR A 1 72 ? 4.945 36.534 -19.106 1.00 86.94 72 THR A CA 1
ATOM 582 C C . THR A 1 72 ? 4.915 35.504 -20.238 1.00 86.94 72 THR A C 1
ATOM 584 O O . THR A 1 72 ? 5.955 35.162 -20.800 1.00 86.94 72 THR A O 1
ATOM 587 N N . ALA A 1 73 ? 3.731 35.022 -20.620 1.00 86.31 73 ALA A N 1
ATOM 588 C CA . ALA A 1 73 ? 3.562 34.098 -21.738 1.00 86.31 73 ALA A CA 1
ATOM 589 C C . ALA A 1 73 ? 4.028 34.721 -23.058 1.00 86.31 73 ALA A C 1
ATOM 591 O O . ALA A 1 73 ? 4.740 34.076 -23.828 1.00 86.31 73 ALA A O 1
ATOM 592 N N . ARG A 1 74 ? 3.700 35.998 -23.285 1.00 87.69 74 ARG A N 1
ATOM 593 C CA . ARG A 1 74 ? 4.148 36.750 -24.462 1.00 87.69 74 ARG A CA 1
ATOM 594 C C . ARG A 1 74 ? 5.666 36.913 -24.494 1.00 87.69 74 ARG A C 1
ATOM 596 O O . ARG A 1 74 ? 6.259 36.732 -25.555 1.00 87.69 74 ARG A O 1
ATOM 603 N N . ASP A 1 75 ? 6.289 37.201 -23.354 1.00 89.50 75 ASP A N 1
ATOM 604 C CA . ASP A 1 75 ? 7.749 37.315 -23.229 1.00 89.50 75 ASP A CA 1
ATOM 605 C C . ASP A 1 75 ? 8.468 35.978 -23.471 1.00 89.50 75 ASP A C 1
ATOM 607 O O . ASP A 1 75 ? 9.614 35.952 -23.924 1.00 89.50 75 ASP A O 1
ATOM 611 N N . LEU A 1 76 ? 7.786 34.861 -23.209 1.00 87.00 76 LEU A N 1
ATOM 612 C CA . LEU A 1 76 ? 8.255 33.503 -23.484 1.00 87.00 76 LEU A CA 1
ATOM 613 C C . LEU A 1 76 ? 7.842 32.979 -24.874 1.00 87.00 76 LEU A C 1
ATOM 615 O O . LEU A 1 76 ? 8.098 31.813 -25.173 1.00 87.00 76 LEU A O 1
ATOM 619 N N . GLU A 1 77 ? 7.225 33.821 -25.714 1.00 85.31 77 GLU A N 1
ATOM 620 C CA . GLU A 1 77 ? 6.672 33.475 -27.035 1.00 85.31 77 GLU A CA 1
ATOM 621 C C . GLU A 1 77 ? 5.698 32.277 -27.005 1.00 85.31 77 GLU A C 1
ATOM 623 O O . GLU A 1 77 ? 5.597 31.503 -27.959 1.00 85.31 77 GLU A O 1
ATOM 628 N N . LEU A 1 78 ? 4.965 32.116 -25.901 1.00 81.31 78 LEU A N 1
ATOM 629 C CA . LEU A 1 78 ? 3.945 31.086 -25.736 1.00 81.31 78 LEU A CA 1
ATOM 630 C C . LEU A 1 78 ? 2.593 31.593 -26.249 1.00 81.31 78 LEU A C 1
ATOM 632 O O . LEU A 1 78 ? 2.138 32.679 -25.889 1.00 81.31 78 LEU A O 1
ATOM 636 N N . GLU A 1 79 ? 1.934 30.783 -27.075 1.00 79.44 79 GLU A N 1
ATOM 637 C CA . GLU A 1 79 ? 0.560 31.033 -27.506 1.00 79.44 79 GLU A CA 1
ATOM 638 C C . GLU A 1 79 ? -0.390 30.592 -26.388 1.00 79.44 79 GLU A C 1
ATOM 640 O O . GLU A 1 79 ? -0.590 29.400 -26.158 1.00 79.44 79 GLU A O 1
ATOM 645 N N . VAL A 1 80 ? -0.917 31.569 -25.650 1.00 79.31 80 VAL A N 1
ATOM 646 C CA . VAL A 1 80 ? -1.839 31.360 -24.530 1.00 79.31 80 VAL A CA 1
ATOM 647 C C . VAL A 1 80 ? -3.125 32.125 -24.819 1.00 79.31 80 VAL A C 1
ATOM 649 O O . VAL A 1 80 ? -3.077 33.301 -25.184 1.00 79.31 80 VAL A O 1
ATOM 652 N N . ASN A 1 81 ? -4.262 31.438 -24.700 1.00 81.62 81 ASN A N 1
ATOM 653 C CA . ASN A 1 81 ? -5.585 32.022 -24.881 1.00 81.62 81 ASN A CA 1
ATOM 654 C C . ASN A 1 81 ? -6.063 32.668 -23.574 1.00 81.62 81 ASN A C 1
ATOM 656 O O . ASN A 1 81 ? -5.963 32.052 -22.516 1.00 81.62 81 ASN A O 1
ATOM 660 N N . GLU A 1 82 ? -6.589 33.888 -23.663 1.00 76.81 82 GLU A N 1
ATOM 661 C CA . GLU A 1 82 ? -7.060 34.663 -22.507 1.00 76.81 82 GLU A CA 1
ATOM 662 C C . GLU A 1 82 ? -8.252 33.977 -21.823 1.00 76.81 82 GLU A C 1
ATOM 664 O O . GLU A 1 82 ? -8.210 33.760 -20.612 1.00 76.81 82 GLU A O 1
ATOM 669 N N . ASP A 1 83 ? -9.228 33.502 -22.605 1.00 75.81 83 ASP A N 1
ATOM 6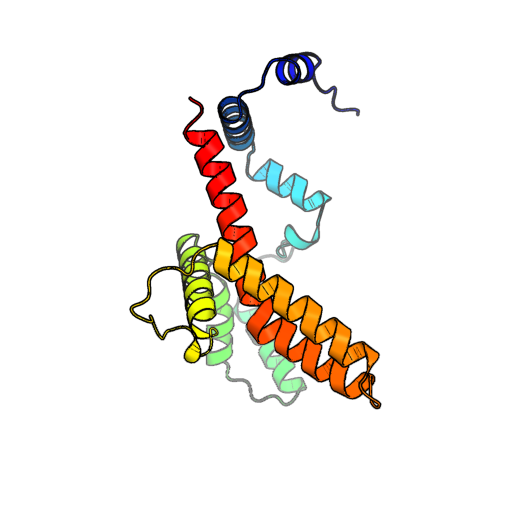70 C CA . ASP A 1 83 ? -10.403 32.791 -22.077 1.00 75.81 83 ASP A CA 1
ATOM 671 C C . ASP A 1 83 ? -10.002 31.500 -21.330 1.00 75.81 83 ASP A C 1
ATOM 673 O O . ASP A 1 83 ? -10.497 31.221 -20.241 1.00 75.81 83 ASP A O 1
ATOM 677 N N . ASP A 1 84 ? -9.037 30.738 -21.864 1.00 76.12 84 ASP A N 1
ATOM 678 C CA . ASP A 1 84 ? -8.566 29.496 -21.228 1.00 76.12 84 ASP A CA 1
ATOM 679 C C . ASP A 1 84 ? -7.841 29.784 -19.901 1.00 76.12 84 ASP A C 1
ATOM 681 O O . ASP A 1 84 ? -7.889 28.981 -18.966 1.00 76.12 84 ASP A O 1
ATOM 685 N N . THR A 1 85 ? -7.143 30.923 -19.808 1.00 75.31 85 THR A N 1
ATOM 686 C CA . THR A 1 85 ? -6.489 31.344 -18.563 1.00 75.31 85 THR A CA 1
ATOM 687 C C . THR A 1 85 ? -7.479 31.845 -17.524 1.00 75.31 85 THR A C 1
ATOM 689 O O . THR A 1 85 ? -7.287 31.564 -16.342 1.00 75.31 85 THR A O 1
ATOM 692 N N . GLU A 1 86 ? -8.543 32.531 -17.942 1.00 75.00 86 GLU A N 1
ATOM 693 C CA . GLU A 1 86 ? -9.619 32.975 -17.054 1.00 75.00 86 GLU A CA 1
ATOM 694 C C . GLU A 1 86 ? -10.326 31.765 -16.421 1.00 75.00 86 GLU A C 1
ATOM 696 O O . GLU A 1 86 ? -10.437 31.686 -15.195 1.00 75.00 86 GLU A O 1
ATOM 701 N N . ASP A 1 87 ? -10.688 30.765 -17.231 1.00 71.81 87 ASP A N 1
ATOM 702 C CA . ASP A 1 87 ? -11.308 29.518 -16.766 1.00 71.81 87 ASP A CA 1
ATOM 703 C C . ASP A 1 87 ? -10.403 28.742 -15.793 1.00 71.81 87 ASP A C 1
ATOM 705 O O . ASP A 1 87 ? -10.869 28.225 -14.773 1.00 71.81 87 ASP A O 1
ATOM 709 N N . LEU A 1 88 ? -9.095 28.680 -16.068 1.00 75.62 88 LEU A N 1
ATOM 710 C CA . LEU A 1 88 ? -8.132 27.982 -15.212 1.00 75.62 88 LEU A CA 1
ATOM 711 C C . LEU A 1 88 ? -7.976 28.653 -13.838 1.00 75.62 88 LEU A C 1
ATOM 713 O O . LEU A 1 88 ? -7.828 27.961 -12.830 1.00 75.62 88 LEU A O 1
ATOM 717 N N . ILE A 1 89 ? -7.994 29.989 -13.793 1.00 71.94 89 ILE A N 1
ATOM 718 C CA . ILE A 1 89 ? -7.859 30.753 -12.547 1.00 71.94 89 ILE A CA 1
ATOM 719 C C . ILE A 1 89 ? -9.157 30.676 -11.734 1.00 71.94 89 ILE A C 1
ATOM 721 O O . ILE A 1 89 ? -9.104 30.456 -10.524 1.00 71.94 89 ILE A O 1
ATOM 725 N N . MET A 1 90 ? -10.318 30.788 -12.387 1.00 66.38 90 MET A N 1
ATOM 726 C CA . MET A 1 90 ? -11.622 30.668 -11.723 1.00 66.38 90 MET A CA 1
ATOM 727 C C . MET A 1 90 ? -11.906 29.248 -11.214 1.00 66.38 90 MET A C 1
ATOM 729 O O . MET A 1 90 ? -12.523 29.088 -10.165 1.00 66.38 90 MET A O 1
ATOM 733 N N . GLY A 1 91 ? -11.419 28.206 -11.896 1.00 63.12 91 GLY A N 1
ATOM 734 C CA . GLY A 1 91 ? -11.599 26.808 -11.481 1.00 63.12 91 GLY A CA 1
ATOM 735 C C . GLY A 1 91 ? -10.856 26.406 -10.199 1.00 63.12 91 GLY A C 1
ATOM 736 O O . GLY A 1 91 ? -11.025 25.285 -9.728 1.00 63.12 91 GLY A O 1
ATOM 737 N N . HIS A 1 92 ? -10.029 27.291 -9.633 1.00 58.03 92 HIS A N 1
ATOM 738 C CA . HIS A 1 92 ? -9.209 27.013 -8.450 1.00 58.03 92 HIS A CA 1
ATOM 739 C C . HIS A 1 92 ? -9.787 27.603 -7.144 1.00 58.03 92 HIS A C 1
ATOM 741 O O . HIS A 1 92 ? -9.150 27.502 -6.089 1.00 58.03 92 HIS A O 1
ATOM 747 N N . GLU A 1 93 ? -10.969 28.231 -7.202 1.00 56.25 93 GLU A N 1
ATOM 748 C CA . GLU A 1 93 ? -11.616 28.867 -6.043 1.00 56.25 93 GLU A CA 1
ATOM 749 C C . GLU A 1 93 ? -12.508 27.907 -5.231 1.00 56.25 93 GLU A C 1
ATOM 751 O O . GLU A 1 93 ? -12.777 28.163 -4.054 1.00 56.25 93 GLU A O 1
ATOM 756 N N . ASP A 1 94 ? -12.893 26.763 -5.803 1.00 57.34 94 ASP A N 1
ATOM 757 C CA . ASP A 1 94 ? -13.668 25.749 -5.089 1.00 57.34 94 ASP A CA 1
ATOM 758 C C . ASP A 1 94 ? -12.742 24.864 -4.237 1.00 57.34 94 ASP A C 1
ATOM 760 O O . ASP A 1 94 ? -12.022 23.981 -4.709 1.00 57.34 94 ASP A O 1
ATOM 764 N N . GLU A 1 95 ? -12.732 25.138 -2.931 1.00 58.75 95 GLU A N 1
ATOM 765 C CA . GLU A 1 95 ? -12.085 24.294 -1.930 1.00 58.75 95 GLU A CA 1
ATOM 766 C C . GLU A 1 95 ? -12.762 22.913 -1.949 1.00 58.75 95 GLU A C 1
ATOM 768 O O . GLU A 1 95 ? -13.932 22.798 -1.582 1.00 58.75 95 GLU A O 1
ATOM 773 N N . LEU A 1 96 ? -12.016 21.886 -2.385 1.00 50.50 96 LEU A N 1
ATOM 774 C CA . LEU A 1 96 ? -12.438 20.480 -2.444 1.00 50.50 96 LEU A CA 1
ATOM 775 C C . LEU A 1 96 ? -13.322 20.114 -1.247 1.00 50.50 96 LEU A C 1
ATOM 777 O O . LEU A 1 96 ? -12.862 20.033 -0.100 1.00 50.50 96 LEU A O 1
ATOM 781 N N . THR A 1 97 ? -14.600 19.883 -1.523 1.00 60.91 97 THR A N 1
ATOM 782 C CA . THR A 1 97 ? -15.569 19.504 -0.503 1.00 60.91 97 THR A CA 1
ATOM 783 C C . THR A 1 97 ? -15.287 18.081 -0.023 1.00 60.91 97 THR A C 1
ATOM 785 O O . THR A 1 97 ? -14.657 17.262 -0.700 1.00 60.91 97 THR A O 1
ATOM 788 N N . THR A 1 98 ? -15.723 17.754 1.193 1.00 60.28 98 THR A N 1
ATOM 789 C CA . THR A 1 98 ? -15.530 16.414 1.773 1.00 60.28 98 THR A CA 1
ATOM 790 C C . THR A 1 98 ? -16.109 15.298 0.906 1.00 60.28 98 THR A C 1
ATOM 792 O O . THR A 1 98 ? -15.591 14.183 0.923 1.00 60.28 98 THR A O 1
ATOM 795 N N . GLU A 1 99 ? -17.152 15.604 0.145 1.00 67.75 99 GLU A N 1
ATOM 796 C CA . GLU A 1 99 ? -17.804 14.726 -0.813 1.00 67.75 99 GLU A CA 1
ATOM 797 C C . GLU A 1 99 ?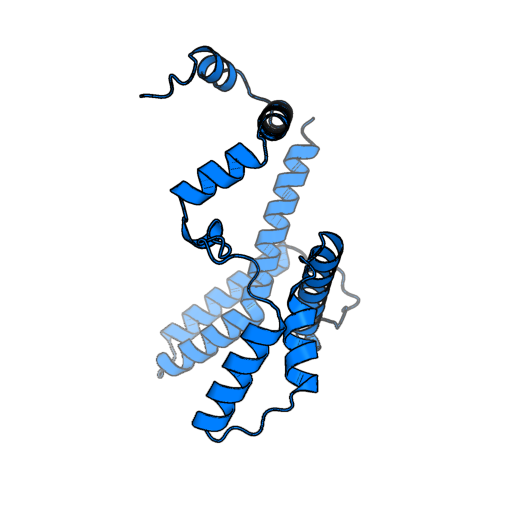 -16.923 14.456 -2.041 1.00 67.75 99 GLU A C 1
ATOM 799 O O . GLU A 1 99 ? -16.763 13.296 -2.411 1.00 67.75 99 GLU A O 1
ATOM 804 N N . GLU A 1 100 ? -16.278 15.475 -2.613 1.00 64.81 100 GLU A N 1
ATOM 805 C CA . GLU A 1 100 ? -15.370 15.317 -3.762 1.00 64.81 100 GLU A CA 1
ATOM 806 C C . GLU A 1 100 ? -14.092 14.563 -3.377 1.00 64.81 100 GLU A C 1
ATOM 808 O O . GLU A 1 100 ? -13.613 13.716 -4.124 1.00 64.81 100 GLU A O 1
ATOM 813 N N . LEU A 1 101 ? -13.572 14.766 -2.162 1.00 63.41 101 LEU A N 1
ATOM 814 C CA . LEU A 1 101 ? -12.486 13.933 -1.623 1.00 63.41 101 LEU A CA 1
ATOM 815 C C . LEU A 1 101 ? -12.907 12.470 -1.452 1.00 63.41 101 LEU A C 1
ATOM 817 O O . LEU A 1 101 ? -12.097 11.557 -1.626 1.00 63.41 101 LEU A O 1
ATOM 821 N N . GLN A 1 102 ? -14.165 12.237 -1.084 1.00 68.81 102 GLN A N 1
ATOM 822 C CA . GLN A 1 102 ? -14.716 10.897 -0.946 1.00 68.81 102 GLN A CA 1
ATOM 823 C C . GLN A 1 102 ? -14.938 10.245 -2.316 1.00 68.81 102 GLN A C 1
ATOM 825 O O . GLN A 1 102 ? -14.723 9.041 -2.445 1.00 68.81 102 GLN A O 1
ATOM 830 N N . GLU A 1 103 ? -15.292 11.032 -3.330 1.00 74.81 103 GLU A N 1
ATOM 831 C CA . GLU A 1 103 ? -15.382 10.609 -4.726 1.00 74.81 103 GLU A CA 1
ATOM 832 C C . GLU A 1 103 ? -14.002 10.281 -5.297 1.00 74.81 103 GLU A C 1
ATOM 834 O O . GLU A 1 103 ? -13.829 9.172 -5.783 1.00 74.81 103 GLU A O 1
ATOM 839 N N . ILE A 1 104 ? -12.988 11.126 -5.091 1.00 71.25 104 ILE A N 1
ATOM 840 C CA . ILE A 1 104 ? -11.594 10.855 -5.484 1.00 71.25 104 ILE A CA 1
ATOM 841 C C . ILE A 1 104 ? -11.050 9.605 -4.780 1.00 71.25 104 ILE A C 1
ATOM 843 O O . ILE A 1 104 ? -10.384 8.787 -5.403 1.00 71.25 104 ILE A O 1
ATOM 847 N N . LEU A 1 105 ? -11.350 9.395 -3.493 1.00 67.31 105 LEU A N 1
ATOM 848 C CA . LEU A 1 105 ? -10.975 8.160 -2.786 1.00 67.31 105 LEU A CA 1
ATOM 849 C C . LEU A 1 105 ? -11.683 6.927 -3.351 1.00 67.31 105 LEU A C 1
ATOM 851 O O . LEU A 1 105 ? -11.108 5.835 -3.369 1.00 67.31 105 LEU A O 1
ATOM 855 N N . ASN A 1 106 ? -12.940 7.081 -3.765 1.00 72.69 106 ASN A N 1
ATOM 856 C CA . ASN A 1 106 ? -13.727 6.011 -4.356 1.00 72.69 106 ASN A CA 1
ATOM 857 C C . ASN A 1 106 ? -13.245 5.706 -5.781 1.00 72.69 106 ASN A C 1
ATOM 859 O O . ASN A 1 106 ? -13.110 4.535 -6.123 1.00 72.69 106 ASN A O 1
ATOM 863 N N . GLU A 1 107 ? -12.899 6.730 -6.560 1.00 70.25 107 GLU A N 1
ATOM 864 C CA . GLU A 1 107 ? -12.248 6.642 -7.865 1.00 70.25 107 GLU A CA 1
ATOM 865 C C . GLU A 1 107 ? -10.857 6.031 -7.748 1.00 70.25 107 GLU A C 1
ATOM 867 O O . GLU A 1 107 ? -10.569 5.111 -8.494 1.00 70.25 107 GLU A O 1
ATOM 872 N N . GLU A 1 108 ? -10.032 6.403 -6.766 1.00 60.72 108 GLU A N 1
ATOM 873 C CA . GLU A 1 108 ? -8.728 5.770 -6.528 1.00 60.72 108 GLU A CA 1
ATOM 874 C C . GLU A 1 108 ? -8.902 4.299 -6.107 1.00 60.72 108 GLU A C 1
ATOM 876 O O . GLU A 1 108 ? -8.146 3.425 -6.535 1.00 60.72 108 GLU A O 1
ATOM 881 N N . HIS A 1 109 ? -9.941 3.971 -5.327 1.00 55.09 109 HIS A N 1
ATOM 882 C CA . HIS A 1 109 ? -10.313 2.581 -5.035 1.00 55.09 109 HIS A CA 1
ATOM 883 C C . HIS A 1 109 ? -10.786 1.828 -6.282 1.00 55.09 109 HIS A C 1
ATOM 885 O O . HIS A 1 109 ? -10.550 0.622 -6.394 1.00 55.09 109 HIS A O 1
ATOM 891 N N . GLN A 1 110 ? -11.463 2.505 -7.206 1.00 54.25 110 GLN A N 1
ATOM 892 C CA . GLN A 1 110 ? -11.972 1.936 -8.450 1.00 54.25 110 GLN A CA 1
ATOM 893 C C . GLN A 1 110 ? -10.865 1.814 -9.507 1.00 54.25 110 GLN A C 1
ATOM 895 O O . GLN A 1 110 ? -10.809 0.817 -10.220 1.00 54.25 110 GLN A O 1
ATOM 900 N N . GLU A 1 111 ? -9.915 2.744 -9.547 1.00 52.28 111 GLU A N 1
ATOM 901 C CA . GLU A 1 111 ? -8.696 2.709 -10.350 1.00 52.28 111 GLU A CA 1
ATOM 902 C C . GLU A 1 111 ? -7.701 1.694 -9.803 1.00 52.28 111 GLU A C 1
ATOM 904 O O . GLU A 1 111 ? -7.079 0.980 -10.579 1.00 52.28 111 GLU A O 1
ATOM 909 N N . THR A 1 112 ? -7.604 1.516 -8.487 1.00 49.94 112 THR A N 1
ATOM 910 C CA . THR A 1 112 ? -6.852 0.404 -7.885 1.00 49.94 112 THR A CA 1
ATOM 911 C C . THR A 1 112 ? -7.483 -0.941 -8.254 1.00 49.94 112 THR A C 1
ATOM 913 O O . THR A 1 112 ? -6.762 -1.907 -8.485 1.00 49.94 112 THR A O 1
ATOM 916 N N . GLN A 1 113 ? -8.812 -1.005 -8.395 1.00 47.00 113 GLN A N 1
ATOM 917 C CA . GLN A 1 113 ? -9.523 -2.170 -8.941 1.00 47.00 113 GLN A CA 1
ATOM 918 C C . GLN A 1 113 ? -9.403 -2.305 -10.470 1.00 47.00 113 GLN A C 1
ATOM 920 O O . GLN A 1 113 ? -9.552 -3.407 -10.987 1.00 47.00 113 GLN A O 1
ATOM 925 N N . ARG A 1 114 ? -9.110 -1.223 -11.201 1.00 44.53 114 ARG A N 1
ATOM 926 C CA . ARG A 1 114 ? -8.956 -1.202 -12.668 1.00 44.53 114 ARG A CA 1
ATOM 927 C C . ARG A 1 114 ? -7.508 -1.421 -13.131 1.00 44.53 114 ARG A C 1
ATOM 929 O O . ARG A 1 114 ? -7.293 -1.934 -14.224 1.00 44.53 114 ARG A O 1
ATOM 936 N N . ASN A 1 115 ? -6.528 -1.064 -12.299 1.00 38.69 115 ASN A N 1
ATOM 937 C CA . ASN A 1 115 ? -5.091 -1.321 -12.475 1.00 38.69 115 ASN A CA 1
ATOM 938 C C . ASN A 1 115 ? -4.681 -2.713 -11.974 1.00 38.69 115 ASN A C 1
ATOM 940 O O . ASN A 1 115 ? -3.559 -3.168 -12.206 1.00 38.69 115 ASN A O 1
ATOM 944 N N . VAL A 1 116 ? -5.607 -3.420 -11.329 1.00 40.00 116 VAL A N 1
ATOM 945 C CA . VAL A 1 116 ? -5.600 -4.874 -11.311 1.00 40.00 116 VAL A CA 1
ATOM 946 C C . VAL A 1 116 ? -5.835 -5.336 -12.749 1.00 40.00 116 VAL A C 1
ATOM 948 O O . VAL A 1 116 ? -6.921 -5.199 -13.307 1.00 40.00 116 VAL A O 1
ATOM 951 N N . SER A 1 117 ? -4.761 -5.821 -13.371 1.00 42.09 117 SER A N 1
ATOM 952 C CA . SER A 1 117 ? -4.770 -6.452 -14.691 1.00 42.09 117 SER A CA 1
ATOM 953 C C . SER A 1 117 ? -6.002 -7.366 -14.854 1.00 42.09 117 SER A C 1
ATOM 955 O O . SER A 1 117 ? -6.326 -8.085 -13.904 1.00 42.09 117 SER A O 1
ATOM 957 N N . PRO A 1 118 ? -6.652 -7.422 -16.037 1.00 37.44 118 PRO A N 1
ATOM 958 C CA . PRO A 1 118 ? -7.859 -8.224 -16.290 1.00 37.44 118 PRO A CA 1
ATOM 959 C C . PRO A 1 118 ? -7.786 -9.719 -15.924 1.00 37.44 118 PRO A C 1
ATOM 961 O O . PRO A 1 118 ? -8.790 -10.414 -16.029 1.00 37.44 118 PRO A O 1
ATOM 964 N N . SER A 1 119 ? -6.630 -10.242 -15.505 1.00 43.47 119 SER A N 1
ATOM 965 C CA . SER A 1 119 ? -6.464 -11.630 -15.076 1.00 43.47 119 SER A CA 1
ATOM 966 C C . SER A 1 119 ? -6.871 -11.924 -13.626 1.00 43.47 119 SER A C 1
ATOM 968 O O . SER A 1 119 ? -6.850 -13.090 -13.249 1.00 43.47 119 SER A O 1
ATOM 970 N N . GLU A 1 120 ? -7.189 -10.931 -12.783 1.00 44.34 120 GLU A N 1
ATOM 971 C CA . GLU A 1 120 ? -7.653 -11.196 -11.400 1.00 44.34 120 GLU A CA 1
ATOM 972 C C . GLU A 1 120 ? -9.189 -11.224 -11.251 1.00 44.34 120 GLU A C 1
ATOM 974 O O . GLU A 1 120 ? -9.685 -11.431 -10.146 1.00 44.34 120 GLU A O 1
ATOM 979 N N . LEU A 1 121 ? -9.944 -11.061 -12.345 1.00 39.66 121 LEU A N 1
ATOM 980 C CA . LEU A 1 121 ? -11.412 -11.176 -12.380 1.00 39.66 121 LEU A CA 1
ATOM 981 C C . LEU A 1 121 ? -11.903 -12.462 -13.062 1.00 39.66 121 LEU A C 1
ATOM 983 O O . LEU A 1 121 ? -13.045 -12.533 -13.508 1.00 39.66 121 LEU A O 1
ATOM 987 N N . GLU A 1 122 ? -11.076 -13.502 -13.129 1.00 38.88 122 GLU A N 1
ATOM 988 C CA . GLU A 1 122 ? -11.645 -14.845 -13.204 1.00 38.88 122 GLU A CA 1
ATOM 989 C C . GLU A 1 122 ? -12.001 -15.260 -11.774 1.00 38.88 122 GLU A C 1
ATOM 991 O O . GLU A 1 122 ? -11.179 -15.805 -11.035 1.00 38.88 122 GLU A O 1
ATOM 996 N N . GLU A 1 123 ? -13.236 -14.955 -11.362 1.00 38.59 123 GLU A N 1
ATOM 997 C CA . GLU A 1 123 ? -13.890 -15.700 -10.287 1.00 38.59 123 GLU A CA 1
ATOM 998 C C . GLU A 1 123 ? -13.985 -17.167 -10.742 1.00 38.59 123 GLU A C 1
ATOM 1000 O O . GLU A 1 123 ? -14.967 -17.601 -11.340 1.00 38.59 123 GLU A O 1
ATOM 1005 N N . ASP A 1 124 ? -12.914 -17.934 -10.508 1.00 41.22 124 ASP A N 1
ATOM 1006 C CA . ASP A 1 124 ? -12.967 -19.394 -10.504 1.00 41.22 124 ASP A CA 1
ATOM 1007 C C . ASP A 1 124 ? -14.072 -19.775 -9.506 1.00 41.22 124 ASP A C 1
ATOM 1009 O O . ASP A 1 124 ? -14.028 -19.375 -8.342 1.00 41.22 124 ASP A O 1
ATOM 1013 N N . GLU A 1 125 ? -15.067 -20.558 -9.934 1.00 46.25 125 GLU A N 1
ATOM 1014 C CA . GLU A 1 125 ? -16.161 -21.053 -9.075 1.00 46.25 125 GLU A CA 1
ATOM 1015 C C . GLU A 1 125 ? -15.653 -21.849 -7.848 1.00 46.25 125 GLU A C 1
ATOM 1017 O O . GLU A 1 125 ? -16.412 -22.212 -6.943 1.00 46.25 125 GLU A O 1
ATOM 1022 N N . ARG A 1 126 ? -14.346 -22.126 -7.776 1.00 51.12 126 ARG A N 1
ATOM 1023 C CA . ARG A 1 126 ? -13.657 -22.495 -6.540 1.00 51.12 126 ARG A CA 1
ATOM 1024 C C . ARG A 1 126 ? -13.650 -21.310 -5.576 1.00 51.12 126 ARG A C 1
ATOM 1026 O O . ARG A 1 126 ? -12.840 -20.398 -5.686 1.00 51.12 126 ARG A O 1
ATOM 1033 N N . GLY A 1 127 ? -14.488 -21.398 -4.544 1.00 59.66 127 GLY A N 1
ATOM 1034 C CA . GLY A 1 127 ? -14.447 -20.491 -3.395 1.00 59.66 127 GLY A CA 1
ATOM 1035 C C . GLY A 1 127 ? -13.043 -20.288 -2.777 1.00 59.66 127 GLY A C 1
ATOM 1036 O O . GLY A 1 127 ? -12.072 -20.959 -3.139 1.00 59.66 127 GLY A O 1
ATOM 1037 N N . PRO A 1 128 ? -12.913 -19.381 -1.790 1.00 72.62 128 PRO A N 1
ATOM 1038 C CA . PRO A 1 128 ? -11.626 -18.879 -1.311 1.00 72.62 128 PRO A CA 1
ATOM 1039 C C . PRO A 1 128 ? -10.615 -19.992 -0.996 1.00 72.62 128 PRO A C 1
ATOM 1041 O O . PRO A 1 128 ? -10.874 -20.861 -0.162 1.00 72.62 128 PRO A O 1
ATOM 1044 N N . MET A 1 129 ? -9.428 -19.944 -1.615 1.00 81.06 129 MET A N 1
ATOM 1045 C CA . MET A 1 129 ? -8.404 -20.984 -1.443 1.00 81.06 129 MET A CA 1
ATOM 1046 C C . MET A 1 129 ? -8.086 -21.225 0.051 1.00 81.06 129 MET A C 1
ATOM 1048 O O . MET A 1 129 ? -7.780 -20.262 0.762 1.00 81.06 129 MET A O 1
ATOM 1052 N N . PRO A 1 130 ? -8.080 -22.469 0.567 1.00 90.50 130 PRO A N 1
ATOM 1053 C CA . PRO A 1 130 ? -7.828 -22.735 1.986 1.00 90.50 130 PRO A CA 1
ATOM 1054 C C . PRO A 1 130 ? -6.445 -22.271 2.469 1.00 90.50 130 PRO A C 1
ATOM 1056 O O . PRO A 1 130 ? -5.444 -22.390 1.764 1.00 90.50 130 PRO A O 1
ATOM 1059 N N . THR A 1 131 ? -6.358 -21.793 3.716 1.00 90.12 131 THR A N 1
ATOM 1060 C CA . THR A 1 131 ? -5.108 -21.271 4.316 1.00 90.12 131 THR A CA 1
ATOM 1061 C C . THR A 1 131 ? -3.980 -22.307 4.343 1.00 90.12 131 THR A C 1
ATOM 1063 O O . THR A 1 131 ? -2.814 -21.961 4.168 1.00 90.12 131 THR A O 1
ATOM 1066 N N . SER A 1 132 ? -4.307 -23.586 4.533 1.00 90.12 132 SER A N 1
ATOM 1067 C CA . SER A 1 132 ? -3.339 -24.690 4.500 1.00 90.12 132 SER A CA 1
ATOM 1068 C C . SER A 1 132 ? -2.688 -24.860 3.126 1.00 90.12 132 SER A C 1
ATOM 1070 O O . SER A 1 132 ? -1.484 -25.103 3.046 1.00 90.12 132 SER A O 1
ATOM 1072 N N . VAL A 1 133 ? -3.459 -24.682 2.052 1.00 91.56 133 VAL A N 1
ATOM 1073 C CA . VAL A 1 133 ? -2.976 -24.798 0.672 1.00 91.56 133 VAL A CA 1
ATOM 1074 C C . VAL A 1 133 ? -2.057 -23.629 0.334 1.00 91.56 133 VAL A C 1
ATOM 1076 O O . VAL A 1 133 ? -0.976 -23.847 -0.205 1.00 91.56 133 VAL A O 1
ATOM 1079 N N . ILE A 1 134 ? -2.417 -22.411 0.752 1.00 93.00 134 ILE A N 1
ATOM 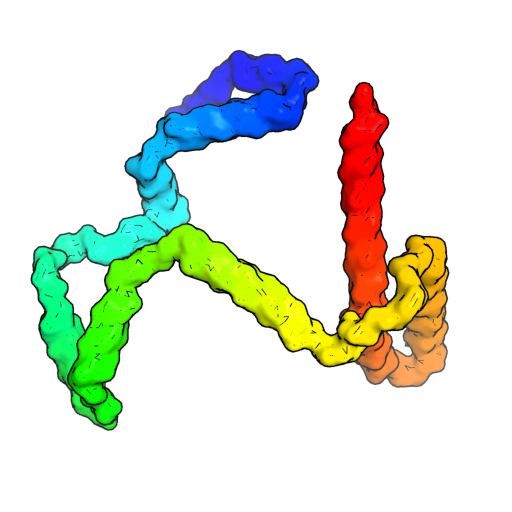1080 C CA . ILE A 1 134 ? -1.563 -21.226 0.581 1.00 93.00 134 ILE A CA 1
ATOM 1081 C C . ILE A 1 134 ? -0.226 -21.405 1.309 1.00 93.00 134 ILE A C 1
ATOM 1083 O O . ILE A 1 134 ? 0.831 -21.190 0.722 1.00 93.00 134 ILE A O 1
ATOM 1087 N N . LYS A 1 135 ? -0.242 -21.860 2.569 1.00 92.69 135 LYS A N 1
ATOM 1088 C CA . LYS A 1 135 ? 0.995 -22.147 3.318 1.00 92.69 135 LYS A CA 1
ATOM 1089 C C . LYS A 1 135 ? 1.861 -23.198 2.617 1.00 92.69 135 LYS A C 1
ATOM 1091 O O . LYS A 1 135 ? 3.079 -23.049 2.570 1.00 92.69 135 LYS A O 1
ATOM 1096 N N . ASN A 1 136 ? 1.245 -24.248 2.069 1.00 94.88 136 ASN A N 1
ATOM 1097 C CA . ASN A 1 136 ? 1.966 -25.283 1.330 1.00 94.88 136 ASN A CA 1
ATOM 1098 C C . ASN A 1 136 ? 2.612 -24.732 0.051 1.00 94.88 136 ASN A C 1
ATOM 1100 O O . ASN A 1 136 ? 3.776 -25.024 -0.208 1.00 94.88 136 ASN A O 1
ATOM 1104 N N . LEU A 1 137 ? 1.883 -23.907 -0.705 1.00 95.25 137 LEU A N 1
ATOM 1105 C CA . LEU A 1 137 ? 2.382 -23.250 -1.911 1.00 95.25 137 LEU A CA 1
ATOM 1106 C C . LEU A 1 137 ? 3.596 -22.363 -1.612 1.00 95.25 137 LEU A C 1
ATOM 1108 O O . LEU A 1 137 ? 4.619 -22.497 -2.279 1.00 95.25 137 LEU A O 1
ATOM 1112 N N . LEU A 1 138 ? 3.502 -21.501 -0.592 1.00 94.44 138 LEU A N 1
ATOM 1113 C CA . LEU A 1 138 ? 4.596 -20.605 -0.201 1.00 94.44 138 LEU A CA 1
ATOM 1114 C C . LEU A 1 138 ? 5.863 -21.386 0.161 1.00 94.44 138 LEU A C 1
ATOM 1116 O O . LEU A 1 138 ? 6.946 -21.042 -0.302 1.00 94.44 138 LEU A O 1
ATOM 1120 N N . LYS A 1 139 ? 5.712 -22.482 0.911 1.00 95.31 139 LYS A N 1
ATOM 1121 C CA . LYS A 1 139 ? 6.835 -23.354 1.260 1.00 95.31 139 LYS A CA 1
ATOM 1122 C C . LYS A 1 139 ? 7.469 -23.997 0.024 1.00 95.31 139 LYS A C 1
ATOM 1124 O O . LYS A 1 139 ? 8.680 -23.941 -0.142 1.00 95.31 139 LYS A O 1
ATOM 1129 N N . LYS A 1 140 ? 6.656 -24.576 -0.867 1.00 95.38 140 LYS A N 1
ATOM 1130 C CA . LYS A 1 140 ? 7.162 -25.194 -2.103 1.00 95.38 140 LYS A CA 1
ATOM 1131 C C . LYS A 1 140 ? 7.918 -24.197 -2.976 1.00 95.38 140 LYS A C 1
ATOM 1133 O O . LYS A 1 140 ? 8.912 -24.565 -3.589 1.00 95.38 140 LYS A O 1
ATOM 1138 N N . TRP A 1 141 ? 7.450 -22.953 -3.037 1.00 95.06 141 TRP A N 1
ATOM 1139 C CA . TRP A 1 141 ? 8.150 -21.898 -3.757 1.00 95.06 141 TRP A CA 1
ATOM 1140 C C . TRP A 1 141 ? 9.534 -21.612 -3.164 1.00 95.06 141 TRP A C 1
ATOM 1142 O O . TRP A 1 141 ? 10.503 -21.518 -3.912 1.00 95.06 141 TRP A O 1
ATOM 1152 N N . GLU A 1 142 ? 9.643 -21.508 -1.840 1.00 93.81 142 GLU A N 1
ATOM 1153 C CA . GLU A 1 142 ? 10.929 -21.301 -1.163 1.00 93.81 142 GLU A CA 1
ATOM 1154 C C . GLU A 1 142 ? 11.899 -22.460 -1.422 1.00 93.81 142 GLU A C 1
ATOM 1156 O O . GLU A 1 142 ? 13.054 -22.213 -1.769 1.00 93.81 142 GLU A O 1
ATOM 1161 N N . ASP A 1 143 ? 11.412 -23.702 -1.352 1.00 94.62 143 ASP A N 1
ATOM 1162 C CA . ASP A 1 143 ? 12.207 -24.901 -1.637 1.00 94.62 143 ASP A CA 1
ATOM 1163 C C . ASP A 1 143 ? 12.728 -24.895 -3.089 1.00 94.62 143 ASP A C 1
ATOM 1165 O O . ASP A 1 143 ? 13.918 -25.093 -3.335 1.00 94.62 143 ASP A O 1
ATOM 1169 N N . VAL A 1 144 ? 11.853 -24.615 -4.064 1.00 92.69 144 VAL A N 1
ATOM 1170 C CA . VAL A 1 144 ? 12.232 -24.533 -5.486 1.00 92.69 144 VAL A CA 1
ATOM 1171 C C . VAL A 1 144 ? 13.236 -23.409 -5.719 1.00 92.69 144 VAL A C 1
ATOM 1173 O O . VAL A 1 144 ? 14.242 -23.628 -6.391 1.00 92.69 144 VAL A O 1
ATOM 1176 N N . ARG A 1 145 ? 13.004 -22.222 -5.147 1.00 92.31 145 ARG A N 1
ATOM 1177 C CA . ARG A 1 145 ? 13.908 -21.073 -5.286 1.00 92.31 145 ARG A CA 1
ATOM 1178 C C . ARG A 1 145 ? 15.288 -21.379 -4.712 1.00 92.31 145 ARG A C 1
ATOM 1180 O O . ARG A 1 145 ? 16.281 -21.025 -5.339 1.00 92.31 145 ARG A O 1
ATOM 1187 N N . ALA A 1 146 ? 15.360 -22.051 -3.565 1.00 92.31 146 ALA A N 1
ATOM 1188 C CA . ALA A 1 146 ? 16.625 -22.441 -2.950 1.00 92.31 146 ALA A CA 1
ATOM 1189 C C . ALA A 1 146 ? 17.423 -23.401 -3.845 1.00 92.31 146 ALA A C 1
ATOM 1191 O O . ALA A 1 146 ? 18.585 -23.131 -4.136 1.00 92.31 146 ALA A O 1
ATOM 1192 N N . ILE A 1 147 ? 16.783 -24.461 -4.351 1.00 91.50 147 ILE A N 1
ATOM 1193 C CA . ILE A 1 147 ? 17.425 -25.440 -5.246 1.00 91.50 147 ILE A CA 1
ATOM 1194 C C . ILE A 1 147 ? 17.909 -24.759 -6.529 1.00 91.50 147 ILE A C 1
ATOM 1196 O O . ILE A 1 147 ? 19.026 -24.973 -6.992 1.00 91.50 147 ILE A O 1
ATOM 1200 N N . VAL A 1 148 ? 17.068 -23.916 -7.116 1.00 90.19 148 VAL A N 1
ATOM 1201 C CA . VAL A 1 148 ? 17.376 -23.241 -8.375 1.00 90.19 148 VAL A CA 1
ATOM 1202 C C . VAL A 1 148 ? 18.534 -22.246 -8.209 1.00 90.19 148 VAL A C 1
ATOM 1204 O O . VAL A 1 148 ? 19.406 -22.190 -9.071 1.00 90.19 148 VAL A O 1
ATOM 1207 N N . LEU A 1 149 ? 18.611 -21.522 -7.088 1.00 89.06 149 LEU A N 1
ATOM 1208 C CA . LEU A 1 149 ? 19.745 -20.637 -6.788 1.00 89.06 149 LEU A CA 1
ATOM 1209 C C . LEU A 1 149 ? 21.043 -21.395 -6.478 1.00 89.06 149 LEU A C 1
ATOM 1211 O O . LEU A 1 149 ? 22.118 -20.861 -6.728 1.00 89.06 149 LEU A O 1
ATOM 1215 N N . GLU A 1 150 ? 20.954 -22.607 -5.930 1.00 90.25 150 GLU A N 1
ATOM 1216 C CA . GLU A 1 150 ? 22.117 -23.428 -5.575 1.00 90.25 150 GLU A CA 1
ATOM 1217 C C . GLU A 1 150 ? 22.765 -24.092 -6.800 1.00 90.25 150 GLU A C 1
ATOM 1219 O O . GLU A 1 150 ? 23.989 -24.182 -6.879 1.00 90.25 150 GLU A O 1
ATOM 1224 N N . TRP A 1 151 ? 21.962 -24.541 -7.769 1.00 90.69 151 TRP A N 1
ATOM 1225 C CA . TRP A 1 151 ? 22.442 -25.399 -8.860 1.00 90.69 151 TRP A CA 1
ATOM 1226 C C . TRP A 1 151 ? 22.520 -24.714 -10.231 1.00 90.69 151 TRP A C 1
ATOM 1228 O O . TRP A 1 151 ? 23.068 -25.301 -11.167 1.00 90.69 151 TRP A O 1
ATOM 1238 N N . HIS A 1 152 ? 21.988 -23.497 -10.395 1.00 89.75 152 HIS A N 1
ATOM 1239 C CA . HIS A 1 152 ? 21.983 -22.837 -11.701 1.00 89.75 152 HIS A CA 1
ATOM 1240 C C . HIS A 1 152 ? 23.309 -22.107 -12.007 1.00 89.75 152 HIS A C 1
ATOM 1242 O O . HIS A 1 152 ? 23.729 -21.256 -11.223 1.00 89.75 152 HIS A O 1
ATOM 1248 N N . PRO A 1 153 ? 23.949 -22.347 -13.173 1.00 89.81 153 PRO A N 1
ATOM 1249 C CA . PRO A 1 153 ? 25.235 -21.731 -13.521 1.00 89.81 153 PRO A CA 1
ATOM 1250 C C . PRO A 1 153 ? 25.202 -20.201 -13.630 1.00 89.81 153 PRO A C 1
ATOM 1252 O O . PRO A 1 153 ? 26.205 -19.544 -13.363 1.00 89.81 153 PRO A O 1
ATOM 1255 N N . ASN A 1 154 ? 24.062 -19.631 -14.037 1.00 90.75 154 ASN A N 1
ATOM 1256 C CA . ASN A 1 154 ? 23.854 -18.184 -14.070 1.00 90.75 154 ASN A CA 1
ATOM 1257 C C . ASN A 1 154 ? 22.907 -17.757 -12.944 1.00 90.75 154 ASN A C 1
ATOM 1259 O O . ASN A 1 154 ? 21.685 -17.808 -13.094 1.00 90.75 154 ASN A O 1
ATOM 1263 N N . GLN A 1 155 ? 23.483 -17.358 -11.814 1.00 85.94 155 GLN A N 1
ATOM 1264 C CA . GLN A 1 155 ? 22.723 -16.981 -10.628 1.00 85.94 155 GLN A CA 1
ATOM 1265 C C . GLN A 1 155 ? 21.997 -15.639 -10.790 1.00 85.94 155 GLN A C 1
ATOM 1267 O O . GLN A 1 155 ? 20.910 -15.484 -10.243 1.00 85.94 155 GLN A O 1
ATOM 1272 N N . ALA A 1 156 ? 22.558 -14.702 -11.562 1.00 85.00 156 ALA A N 1
ATOM 1273 C CA . ALA A 1 156 ? 21.994 -13.365 -11.754 1.00 85.00 156 ALA A CA 1
ATOM 1274 C C . ALA A 1 156 ? 20.695 -13.395 -12.578 1.00 85.00 156 ALA A C 1
ATOM 1276 O O . ALA A 1 156 ? 19.693 -12.789 -12.190 1.00 85.00 156 ALA A O 1
ATOM 1277 N N . ASP A 1 157 ? 20.681 -14.158 -13.673 1.00 83.62 157 ASP A N 1
ATOM 1278 C CA . ASP A 1 157 ? 19.482 -14.309 -14.507 1.00 83.62 157 ASP A CA 1
ATOM 1279 C C . ASP A 1 157 ? 18.363 -15.005 -13.726 1.00 83.62 157 ASP A C 1
ATOM 1281 O O . ASP A 1 157 ? 17.206 -14.583 -13.737 1.00 83.62 157 ASP A O 1
ATOM 1285 N N . VAL A 1 158 ? 18.719 -16.060 -12.992 1.00 89.38 158 VAL A N 1
ATOM 1286 C CA . VAL A 1 158 ? 17.765 -16.838 -12.205 1.00 89.38 158 VAL A CA 1
ATOM 1287 C C . VAL A 1 158 ? 17.228 -16.069 -11.007 1.00 89.38 158 VAL A C 1
ATOM 1289 O O . VAL A 1 158 ? 16.042 -16.203 -10.701 1.00 89.38 158 VAL A O 1
ATOM 1292 N N . SER A 1 159 ? 18.045 -15.243 -10.348 1.00 85.88 159 SER A N 1
ATOM 1293 C CA . SER A 1 159 ? 17.533 -14.349 -9.311 1.00 85.88 159 SER A CA 1
ATOM 1294 C C . SER A 1 159 ? 16.524 -13.367 -9.893 1.00 85.88 159 SER A C 1
ATOM 1296 O O . SER A 1 159 ? 15.450 -13.228 -9.322 1.00 85.88 159 SER A O 1
ATOM 1298 N N . GLY A 1 160 ? 16.796 -12.786 -11.068 1.00 90.50 160 GLY A N 1
ATOM 1299 C CA . GLY A 1 160 ? 15.864 -11.866 -11.725 1.00 90.50 160 GLY A CA 1
ATOM 1300 C C . GLY A 1 160 ? 14.517 -12.517 -12.057 1.00 90.50 160 GLY A C 1
ATOM 1301 O O . GLY A 1 160 ? 13.464 -11.967 -11.740 1.00 90.50 160 GLY A O 1
ATOM 1302 N N . VAL A 1 161 ? 14.531 -13.725 -12.629 1.00 89.69 161 VAL A N 1
ATOM 1303 C CA . VAL A 1 161 ? 13.301 -14.490 -12.918 1.00 89.69 161 VAL A CA 1
ATOM 1304 C C . VAL A 1 161 ? 12.572 -14.882 -11.630 1.00 89.69 161 VAL A C 1
ATOM 1306 O O . VAL A 1 161 ? 11.344 -14.793 -11.551 1.00 89.69 161 VAL A O 1
ATOM 1309 N N . GLY A 1 162 ? 13.321 -15.303 -10.610 1.00 91.25 162 GLY A N 1
ATOM 1310 C CA . GLY A 1 162 ? 12.778 -15.651 -9.304 1.00 91.25 162 GLY A CA 1
ATOM 1311 C C . GLY A 1 162 ? 12.112 -14.463 -8.616 1.00 91.25 162 GLY A C 1
ATOM 1312 O O . GLY A 1 162 ? 11.035 -14.623 -8.047 1.00 91.25 162 GLY A O 1
ATOM 1313 N N . ASP A 1 163 ? 12.711 -13.280 -8.694 1.00 92.38 163 ASP A N 1
ATOM 1314 C CA . ASP A 1 163 ? 12.186 -12.056 -8.093 1.00 92.38 163 ASP A CA 1
ATOM 1315 C C . ASP A 1 163 ? 10.936 -11.569 -8.837 1.00 92.38 163 ASP A C 1
ATOM 1317 O O . ASP A 1 163 ? 9.920 -11.293 -8.203 1.00 92.38 163 ASP A O 1
ATOM 1321 N N . LEU A 1 164 ? 10.929 -11.618 -10.174 1.00 92.44 164 LEU A N 1
ATOM 1322 C CA . LEU A 1 164 ? 9.739 -11.301 -10.971 1.00 92.44 164 LEU A CA 1
ATOM 1323 C C . LEU A 1 164 ? 8.552 -12.214 -10.627 1.00 92.44 164 LEU A C 1
ATOM 1325 O O . LEU A 1 164 ? 7.432 -11.746 -10.416 1.00 92.44 164 LEU A O 1
ATOM 1329 N N . TYR A 1 165 ? 8.779 -13.528 -10.540 1.00 90.25 165 TYR A N 1
ATOM 1330 C CA . TYR A 1 165 ? 7.730 -14.472 -10.146 1.00 90.25 165 TYR A CA 1
ATOM 1331 C C . TYR A 1 165 ? 7.297 -14.269 -8.688 1.00 90.25 165 TYR A C 1
ATOM 1333 O O . TYR A 1 165 ? 6.116 -14.389 -8.344 1.00 90.25 165 TYR A O 1
ATOM 1341 N N . ASN A 1 166 ? 8.249 -13.935 -7.818 1.00 92.44 166 ASN A N 1
ATOM 1342 C CA . ASN A 1 166 ? 7.971 -13.631 -6.429 1.00 92.44 166 ASN A CA 1
ATOM 1343 C C . ASN A 1 166 ? 7.038 -12.422 -6.290 1.00 92.44 166 ASN A C 1
ATOM 1345 O O . ASN A 1 166 ? 6.109 -12.474 -5.482 1.00 92.44 166 ASN A O 1
ATOM 1349 N N . ASP A 1 167 ? 7.264 -11.378 -7.078 1.00 91.44 167 ASP A N 1
ATOM 1350 C CA . ASP A 1 167 ? 6.511 -10.129 -7.016 1.00 91.44 167 ASP A CA 1
ATOM 1351 C C . ASP A 1 167 ? 5.134 -10.257 -7.668 1.00 91.44 167 ASP A C 1
ATOM 1353 O O . ASP A 1 167 ? 4.143 -9.829 -7.071 1.00 91.44 167 ASP A O 1
ATOM 1357 N N . ASN A 1 168 ? 5.055 -10.932 -8.819 1.00 88.88 168 ASN A N 1
ATOM 1358 C CA . ASN A 1 168 ? 3.812 -11.081 -9.576 1.00 88.88 168 ASN A CA 1
ATOM 1359 C C . ASN A 1 168 ? 2.871 -12.144 -8.992 1.00 88.88 168 ASN A C 1
ATOM 1361 O O . ASN A 1 168 ? 1.668 -11.918 -8.916 1.00 88.88 168 ASN A O 1
ATOM 1365 N N . ALA A 1 169 ? 3.388 -13.304 -8.569 1.00 88.81 169 ALA A N 1
ATOM 1366 C CA . ALA A 1 169 ? 2.550 -14.433 -8.150 1.00 88.81 169 ALA A CA 1
ATOM 1367 C C . ALA A 1 169 ? 2.586 -14.669 -6.636 1.00 88.81 169 ALA A C 1
ATOM 1369 O O . ALA A 1 169 ? 1.554 -14.762 -5.971 1.00 88.81 169 ALA A O 1
ATOM 1370 N N . ILE A 1 170 ? 3.777 -14.768 -6.045 1.00 93.56 170 ILE A N 1
ATOM 1371 C CA . ILE A 1 170 ? 3.907 -15.212 -4.647 1.00 93.56 170 ILE A CA 1
ATOM 1372 C C . ILE A 1 170 ? 3.502 -14.112 -3.660 1.00 93.56 170 ILE A C 1
ATOM 1374 O O . ILE A 1 170 ? 2.922 -14.395 -2.605 1.00 93.56 170 ILE A O 1
ATOM 1378 N N . ASN A 1 171 ? 3.757 -12.848 -3.992 1.00 91.94 171 ASN A N 1
ATOM 1379 C CA . ASN A 1 171 ? 3.415 -11.717 -3.141 1.00 91.94 171 ASN A CA 1
ATOM 1380 C C . ASN A 1 171 ? 1.900 -11.599 -2.914 1.00 91.94 171 ASN A C 1
ATOM 1382 O O . ASN A 1 171 ? 1.478 -11.310 -1.791 1.00 91.94 171 ASN A O 1
ATOM 1386 N N . TYR A 1 172 ? 1.079 -11.911 -3.923 1.00 91.56 172 TYR A N 1
ATOM 1387 C CA . TYR A 1 172 ? -0.379 -11.999 -3.784 1.00 91.56 172 TYR A CA 1
ATOM 1388 C C . TYR A 1 172 ? -0.771 -12.924 -2.620 1.00 91.56 172 TYR A C 1
ATOM 1390 O O . TYR A 1 172 ? -1.462 -12.515 -1.681 1.00 91.56 172 TYR A O 1
ATOM 1398 N N . PHE A 1 173 ? -0.241 -14.148 -2.603 1.00 92.25 173 PHE A N 1
ATOM 1399 C CA . PHE A 1 173 ? -0.540 -15.134 -1.565 1.00 92.25 173 PHE A CA 1
ATOM 1400 C C . PHE A 1 173 ? -0.036 -14.713 -0.179 1.00 92.25 173 PHE A C 1
ATOM 1402 O O . PHE A 1 173 ? -0.720 -14.935 0.825 1.00 92.25 173 PHE A O 1
ATOM 1409 N N . ARG A 1 174 ? 1.116 -14.034 -0.098 1.00 92.62 174 ARG A N 1
ATOM 1410 C CA . ARG A 1 174 ? 1.596 -13.445 1.166 1.00 92.62 174 ARG A CA 1
ATOM 1411 C C . ARG A 1 174 ? 0.651 -12.360 1.682 1.00 92.62 174 ARG A C 1
ATOM 1413 O O . ARG A 1 174 ? 0.359 -12.328 2.879 1.00 92.62 174 ARG A O 1
ATOM 1420 N N . LYS A 1 175 ? 0.132 -11.495 0.805 1.00 89.81 175 LYS A N 1
ATOM 1421 C CA . LYS A 1 175 ? -0.872 -10.480 1.170 1.00 89.81 175 LYS A CA 1
ATOM 1422 C C . LYS A 1 175 ? -2.169 -11.133 1.656 1.00 89.81 175 LYS A C 1
ATOM 1424 O O . LYS A 1 175 ? -2.720 -10.704 2.669 1.00 89.81 175 LYS A O 1
ATOM 1429 N N . VAL A 1 176 ? -2.633 -12.199 0.997 1.00 90.62 176 VAL A N 1
ATOM 1430 C CA . VAL A 1 176 ? -3.805 -12.980 1.439 1.00 90.62 176 VAL A CA 1
ATOM 1431 C C . VAL A 1 176 ? -3.599 -13.539 2.852 1.00 90.62 176 VAL A C 1
ATOM 1433 O O . VAL A 1 176 ? -4.488 -13.400 3.690 1.00 90.62 176 VAL A O 1
ATOM 1436 N N . MET A 1 177 ? -2.422 -14.089 3.157 1.00 88.75 177 MET A N 1
ATOM 1437 C CA . MET A 1 177 ? -2.096 -14.582 4.502 1.00 88.75 177 MET A CA 1
ATOM 1438 C C . MET A 1 177 ? -2.157 -13.481 5.565 1.00 88.75 177 MET A C 1
ATOM 1440 O O . MET A 1 177 ? -2.812 -13.665 6.590 1.00 88.75 177 MET A O 1
ATOM 1444 N N . LYS A 1 178 ? -1.552 -12.316 5.297 1.00 87.75 178 LYS A N 1
ATOM 1445 C CA . LYS A 1 178 ? -1.580 -11.171 6.223 1.00 87.75 178 LYS A CA 1
ATOM 1446 C C . LYS A 1 178 ? -3.003 -10.679 6.496 1.00 87.75 178 LYS A C 1
ATOM 1448 O O . LYS A 1 178 ? -3.323 -10.326 7.626 1.00 87.75 178 LYS A O 1
ATOM 1453 N N . ARG A 1 179 ? -3.869 -10.659 5.476 1.00 86.06 179 ARG A N 1
ATOM 1454 C CA . ARG A 1 179 ? -5.285 -10.281 5.638 1.00 86.06 179 ARG A CA 1
ATOM 1455 C C . ARG A 1 179 ? -6.028 -11.256 6.553 1.00 86.06 179 ARG A C 1
ATOM 1457 O O . ARG A 1 179 ? -6.716 -10.820 7.468 1.00 86.06 179 ARG A O 1
ATOM 1464 N N . ARG A 1 180 ? -5.838 -12.565 6.358 1.00 88.69 180 ARG A N 1
ATOM 1465 C CA . ARG A 1 180 ? -6.496 -13.605 7.171 1.00 88.69 180 ARG A CA 1
ATOM 1466 C C . ARG A 1 180 ? -6.046 -13.601 8.626 1.00 88.69 180 ARG A C 1
ATOM 1468 O O . ARG A 1 180 ? -6.863 -13.820 9.509 1.00 88.69 180 ARG A O 1
ATOM 1475 N N . GLU A 1 181 ? -4.768 -13.342 8.877 1.00 81.31 181 GLU A N 1
ATOM 1476 C CA . GLU A 1 181 ? -4.229 -13.226 10.234 1.00 81.31 181 GLU A CA 1
ATOM 1477 C C . GLU A 1 181 ? -4.846 -12.045 10.990 1.00 81.31 181 GLU A C 1
ATOM 1479 O O . GLU A 1 181 ? -5.291 -12.205 12.127 1.00 81.31 181 GLU A O 1
ATOM 1484 N N . LYS A 1 182 ? -4.963 -10.884 10.332 1.00 81.06 182 LYS A N 1
ATOM 1485 C CA . LYS A 1 182 ? -5.667 -9.723 10.890 1.00 81.06 182 LYS A CA 1
ATOM 1486 C C . LYS A 1 182 ? -7.136 -10.036 11.176 1.00 81.06 182 LYS A C 1
ATOM 1488 O O . LYS A 1 182 ? -7.591 -9.746 12.276 1.00 81.06 182 LYS A O 1
ATOM 1493 N N . GLN A 1 183 ? -7.843 -10.669 10.234 1.00 77.81 183 GLN A N 1
ATOM 1494 C CA . GLN A 1 183 ? -9.252 -11.034 10.417 1.00 77.81 183 GLN A CA 1
ATOM 1495 C C . GLN A 1 183 ? -9.436 -12.001 11.591 1.00 77.81 183 GLN A C 1
ATOM 1497 O O . GLN A 1 183 ? -10.212 -11.722 12.491 1.00 77.81 183 GLN A O 1
ATOM 1502 N N . SER A 1 184 ? -8.642 -13.074 11.651 1.00 76.81 184 SER A N 1
ATOM 1503 C CA . SER A 1 184 ? -8.695 -14.036 12.758 1.00 76.81 184 SER A CA 1
ATOM 1504 C C . SER A 1 184 ? -8.380 -13.397 14.110 1.00 76.81 184 SER A C 1
ATOM 1506 O O . SER A 1 184 ? -8.926 -13.818 15.128 1.00 76.81 184 SER A O 1
ATOM 1508 N N . THR A 1 185 ? -7.478 -12.416 14.133 1.00 77.00 185 THR A N 1
ATOM 1509 C CA . THR A 1 185 ? -7.133 -11.680 15.351 1.00 77.00 185 THR A CA 1
ATOM 1510 C C . THR A 1 185 ? -8.316 -10.827 15.802 1.00 77.00 185 THR A C 1
ATOM 1512 O O . THR A 1 185 ? -8.702 -10.902 16.964 1.00 77.00 185 THR A O 1
ATOM 1515 N N . LEU A 1 186 ? -8.931 -10.075 14.883 1.00 71.38 186 LEU A N 1
ATOM 1516 C CA . LEU A 1 186 ? -10.137 -9.288 15.151 1.00 71.38 186 LEU A CA 1
ATOM 1517 C C . LEU A 1 186 ? -11.298 -10.170 15.623 1.00 71.38 186 LEU A C 1
ATOM 1519 O O . LEU A 1 186 ? -11.907 -9.869 16.644 1.00 71.38 186 LEU A O 1
ATOM 1523 N N . ASP A 1 187 ? -11.557 -11.288 14.946 1.00 74.56 187 ASP A N 1
ATOM 1524 C CA . ASP A 1 187 ? -12.626 -12.222 15.314 1.00 74.56 187 ASP A CA 1
ATOM 1525 C C . ASP A 1 187 ? -12.418 -12.784 16.730 1.00 74.56 187 ASP A C 1
ATOM 1527 O O . ASP A 1 187 ? -13.369 -12.918 17.497 1.00 74.56 187 ASP A O 1
ATOM 1531 N N . MET A 1 188 ? -11.170 -13.081 17.113 1.00 79.94 188 MET A N 1
ATOM 1532 C CA . MET A 1 188 ? -10.837 -13.507 18.475 1.00 79.94 188 MET A CA 1
ATOM 1533 C C . MET A 1 188 ? -11.085 -12.395 19.502 1.00 79.94 188 MET A C 1
ATOM 1535 O 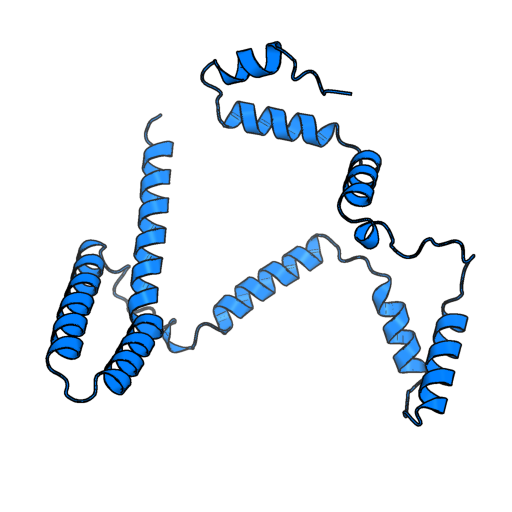O . MET A 1 188 ? -11.560 -12.687 20.595 1.00 79.94 188 MET A O 1
ATOM 1539 N N . PHE A 1 189 ? -10.795 -11.136 19.163 1.00 77.50 189 PHE A N 1
ATOM 1540 C CA . PHE A 1 189 ? -11.081 -9.996 20.037 1.00 77.50 189 PHE A CA 1
ATOM 1541 C C . PHE A 1 189 ? -12.586 -9.793 20.249 1.00 77.50 189 PHE A C 1
ATOM 1543 O O . PHE A 1 189 ? -13.011 -9.602 21.386 1.00 77.50 189 PHE A O 1
ATOM 1550 N N . PHE A 1 190 ? -13.396 -9.868 19.190 1.00 73.38 190 PHE A N 1
ATOM 1551 C CA . PHE A 1 190 ? -14.842 -9.639 19.289 1.00 73.38 190 PHE A CA 1
ATOM 1552 C C . PHE A 1 190 ? -15.607 -10.806 19.928 1.00 73.38 190 PHE A C 1
ATOM 1554 O O . PHE A 1 190 ? -16.592 -10.570 20.620 1.00 73.38 190 PHE A O 1
ATOM 1561 N N . ASN A 1 191 ? -15.145 -12.049 19.760 1.00 75.12 191 ASN A N 1
ATOM 1562 C CA . ASN A 1 191 ? -15.814 -13.239 20.306 1.00 75.12 191 ASN A CA 1
ATOM 1563 C C . ASN A 1 191 ? -15.397 -13.595 21.749 1.00 75.12 191 ASN A C 1
ATOM 1565 O O . ASN A 1 191 ? -15.893 -14.574 22.303 1.00 75.12 191 ASN A O 1
ATOM 1569 N N . ALA A 1 192 ? -14.465 -12.851 22.353 1.00 62.66 192 ALA A N 1
ATOM 1570 C CA . ALA A 1 192 ? -13.970 -13.091 23.713 1.00 62.66 192 ALA A CA 1
ATOM 1571 C C . ALA A 1 192 ? -14.748 -12.336 24.815 1.00 62.66 192 ALA A C 1
ATOM 1573 O O . ALA A 1 192 ? -14.261 -12.254 25.945 1.00 62.66 192 ALA A O 1
ATOM 1574 N N . THR A 1 193 ? -15.934 -11.800 24.502 1.00 43.06 193 THR A N 1
ATOM 1575 C CA . THR A 1 193 ? -16.817 -11.062 25.429 1.00 43.06 193 THR A CA 1
ATOM 1576 C C . THR A 1 193 ? -18.161 -11.766 25.546 1.00 43.06 193 THR A C 1
ATOM 1578 O O . THR A 1 193 ? -18.681 -11.844 26.681 1.00 43.06 193 THR A O 1
#